Protein AF-T0C336-F1 (afdb_monomer_lite)

Radius of gyration: 23.95 Å; chains: 1; bounding box: 58×43×93 Å

Sequence (220 aa):
MKKIIISLLSLLLGKFIYAGPLISVNNDTCWYKEDQGRTKIASFNDQVSLNTNRDEVLGQVVQYLHEQKFVAEKIDMIHSYGLCGPRLSMAFRISYEKVDYCLRASIEKDHGLSFSGVGLAQDSKGACQSIASDKLIVSVDQANIVDLQKFLNEQGLRAKKVDKLSSKVYVLYFDVQRDEIKDIRKNVIDSGIANSAEFSTGQYHIADEFELLSISYFRK

Foldseek 3Di:
DDDDPPDPPVPPVPDPPPPDPDDDDPQFDKDWDDDPLWIWIADPLVRAIAIGHQCRVVVQVVVVVVVVVADPVQWQKWWKKWWTGNATKIWIFTQGVNFTKIWIWGQDRVRDTDTDDIAGQPDPDFSRDDFQLFKKKFFAAQVLVVVLQVQCVVVVFHFPDWADPDRGIIMTGGDDDNCVVVVVQVSSVVVVRTPHMDGRPDSDPPTDMDTDPSNIDHDD

Secondary structure (DSSP, 8-state):
-------GGGS---------------TT-EEEEEETTEEEEEETTTTEEEEEEHHHHHHHHHHHHHHTT--GGGEEEEEEEEEESSSEEEEEEEEETTEEEEEEEEEPTTS-EEEEEEEE-SSSSTTT----TTEEEEE--TTTHHHHHHHHHHTT---SEEEE-SSSEEEEE----TTHHHHHHHHHHHTSSSSEEEEPS-S---SEEEE-GGG-EE--

pLDDT: mean 75.94, std 16.86, range [35.34, 95.06]

Structure (mmCIF, N/CA/C/O backbone):
data_AF-T0C336-F1
#
_entry.id   AF-T0C336-F1
#
loop_
_atom_site.group_PDB
_atom_site.id
_atom_site.type_symbol
_atom_site.label_atom_id
_atom_site.label_alt_id
_atom_site.label_comp_id
_atom_site.label_asym_id
_atom_site.label_entity_id
_atom_site.label_seq_id
_atom_site.pdbx_PDB_ins_code
_atom_site.Cartn_x
_atom_site.Cartn_y
_atom_site.Cartn_z
_atom_site.occupancy
_atom_site.B_iso_or_equiv
_atom_site.auth_seq_id
_atom_site.auth_comp_id
_atom_site.auth_asym_id
_atom_site.auth_atom_id
_atom_site.pdbx_P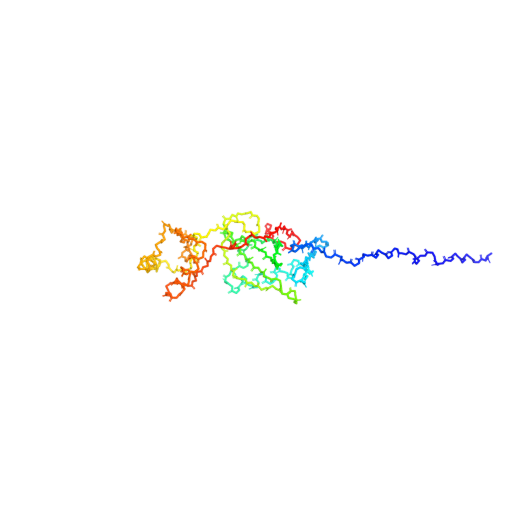DB_model_num
ATOM 1 N N . MET A 1 1 ? 39.230 -1.545 -65.439 1.00 42.34 1 MET A N 1
ATOM 2 C CA . MET A 1 1 ? 39.232 -1.852 -63.990 1.00 42.34 1 MET A CA 1
ATOM 3 C C . MET A 1 1 ? 40.156 -0.891 -63.246 1.00 42.34 1 MET A C 1
ATOM 5 O O . MET A 1 1 ? 41.358 -1.114 -63.228 1.00 42.34 1 MET A O 1
ATOM 9 N N . LYS A 1 2 ? 39.617 0.176 -62.645 1.00 35.34 2 LYS A N 1
ATOM 10 C CA . LYS A 1 2 ? 40.276 0.971 -61.593 1.00 35.34 2 LYS A CA 1
ATOM 11 C C . LYS A 1 2 ? 39.206 1.393 -60.579 1.00 35.34 2 LYS A C 1
ATOM 13 O O . LYS A 1 2 ? 38.073 1.667 -60.955 1.00 35.34 2 LYS A O 1
ATOM 18 N N . LYS A 1 3 ? 39.578 1.268 -59.307 1.00 39.47 3 LYS A N 1
ATOM 19 C CA . LYS A 1 3 ? 38.735 1.086 -58.121 1.00 39.47 3 LYS A CA 1
ATOM 20 C C . LYS A 1 3 ? 37.942 2.343 -57.747 1.00 39.47 3 LYS A C 1
ATOM 22 O O . LYS A 1 3 ? 38.500 3.432 -57.693 1.00 39.47 3 LYS A O 1
ATOM 27 N N . ILE A 1 4 ? 36.667 2.143 -57.421 1.00 47.66 4 ILE A N 1
ATOM 28 C CA . ILE A 1 4 ? 35.801 3.108 -56.742 1.00 47.66 4 ILE A CA 1
ATOM 29 C C . ILE A 1 4 ? 36.288 3.200 -55.290 1.00 47.66 4 ILE A C 1
ATOM 31 O O . ILE A 1 4 ? 36.074 2.280 -54.507 1.00 47.66 4 ILE A O 1
ATOM 35 N N . ILE A 1 5 ? 36.978 4.284 -54.940 1.00 54.59 5 ILE A N 1
ATOM 36 C CA . ILE A 1 5 ? 37.205 4.685 -53.546 1.00 54.59 5 ILE A CA 1
ATOM 37 C C . ILE A 1 5 ? 36.257 5.858 -53.305 1.00 54.59 5 ILE A C 1
ATOM 39 O O . ILE A 1 5 ? 36.640 7.021 -53.392 1.00 54.59 5 ILE A O 1
ATOM 43 N N . ILE A 1 6 ? 34.977 5.549 -53.086 1.00 51.03 6 ILE A N 1
ATOM 44 C CA . ILE A 1 6 ? 34.034 6.531 -52.551 1.00 51.03 6 ILE A CA 1
ATOM 45 C C . ILE A 1 6 ? 34.288 6.576 -51.050 1.00 51.03 6 ILE A C 1
ATOM 47 O O . ILE A 1 6 ? 33.924 5.680 -50.295 1.00 51.03 6 ILE A O 1
ATOM 51 N N . SER A 1 7 ? 35.033 7.617 -50.697 1.00 44.31 7 SER A N 1
ATOM 52 C CA . SER A 1 7 ? 35.235 8.204 -49.382 1.00 44.31 7 SER A CA 1
ATOM 53 C C . SER A 1 7 ? 34.159 7.822 -48.354 1.00 44.31 7 SER A C 1
ATOM 55 O O . SER A 1 7 ? 33.067 8.390 -48.320 1.00 44.31 7 SER A O 1
ATOM 57 N N . LEU A 1 8 ? 34.531 6.902 -47.460 1.00 44.09 8 LEU A N 1
ATOM 58 C CA . LEU A 1 8 ? 33.830 6.544 -46.220 1.00 44.09 8 LEU A CA 1
ATOM 59 C C . LEU A 1 8 ? 33.759 7.705 -45.198 1.00 44.09 8 LEU A C 1
ATOM 61 O O . LEU A 1 8 ? 33.313 7.509 -44.071 1.00 44.09 8 LEU A O 1
ATOM 65 N N . LEU A 1 9 ? 34.192 8.918 -45.559 1.00 43.47 9 LEU A N 1
ATOM 66 C CA . LEU A 1 9 ? 34.291 10.059 -44.645 1.00 43.47 9 LEU A CA 1
ATOM 67 C C . LEU A 1 9 ? 32.967 10.818 -44.437 1.00 43.47 9 LEU A C 1
ATOM 69 O O . LEU A 1 9 ? 32.915 11.751 -43.643 1.00 43.47 9 LEU A O 1
ATOM 73 N N . SER A 1 10 ? 31.894 10.430 -45.129 1.00 42.97 10 SER A N 1
ATOM 74 C CA . SER A 1 10 ? 30.569 11.063 -45.028 1.00 42.97 10 SER A CA 1
ATOM 75 C C . SER A 1 10 ? 29.649 10.434 -43.968 1.00 42.97 10 SER A C 1
ATOM 77 O O . SER A 1 10 ? 28.573 10.968 -43.712 1.00 42.97 10 SER A O 1
ATOM 79 N N . LEU A 1 11 ? 30.070 9.354 -43.294 1.00 40.72 11 LEU A N 1
ATOM 80 C CA . LEU A 1 11 ? 29.268 8.664 -42.268 1.00 40.72 11 LEU A CA 1
ATOM 81 C C . LEU A 1 11 ? 29.549 9.087 -40.813 1.00 40.72 11 LEU A C 1
ATOM 83 O O . LEU A 1 11 ? 28.935 8.545 -39.899 1.00 40.72 11 LEU A O 1
ATOM 87 N N . LEU A 1 12 ? 30.429 10.064 -40.573 1.00 44.41 12 LEU A N 1
ATOM 88 C CA . LEU A 1 12 ? 30.794 10.507 -39.214 1.00 44.41 12 LEU A CA 1
ATOM 89 C C . LEU A 1 12 ? 30.048 11.760 -38.718 1.00 44.41 12 LEU A C 1
ATOM 91 O O . LEU A 1 12 ? 30.264 12.189 -37.591 1.00 44.41 12 LEU A O 1
ATOM 95 N N . LEU A 1 13 ? 29.117 12.314 -39.501 1.00 45.62 13 LEU A N 1
ATOM 96 C CA . LEU A 1 13 ? 28.246 13.430 -39.088 1.00 45.62 13 LEU A CA 1
ATOM 97 C C . LEU A 1 13 ? 26.931 12.944 -38.450 1.00 45.62 13 LEU A C 1
ATOM 99 O O . LEU A 1 13 ? 25.875 13.564 -38.594 1.00 45.62 13 LEU A O 1
ATOM 103 N N . GLY A 1 14 ? 26.989 11.816 -37.737 1.00 43.69 14 GLY A N 1
ATOM 104 C CA . GLY A 1 14 ? 25.911 11.383 -36.858 1.00 43.69 14 GLY A CA 1
ATOM 105 C C . GLY A 1 14 ? 25.690 12.447 -35.789 1.00 43.69 14 GLY A C 1
ATOM 106 O O . GLY A 1 14 ? 26.543 12.654 -34.934 1.00 43.69 14 GLY A O 1
ATOM 107 N N . LYS A 1 15 ? 24.563 13.155 -35.898 1.00 43.94 15 LYS A N 1
ATOM 108 C CA . LYS A 1 15 ? 24.086 14.206 -34.994 1.00 43.94 15 LYS A CA 1
ATOM 109 C C . LYS A 1 15 ? 24.419 13.883 -33.533 1.00 43.94 15 LYS A C 1
ATOM 111 O O . LYS A 1 15 ? 23.729 13.082 -32.906 1.00 43.94 15 LYS A O 1
ATOM 116 N N . PHE A 1 16 ? 25.417 14.562 -32.970 1.00 45.06 16 PHE A N 1
ATOM 117 C CA . PHE A 1 16 ? 25.487 14.737 -31.527 1.00 45.06 16 PHE A CA 1
ATOM 118 C C . PHE A 1 16 ? 24.298 15.616 -31.148 1.00 45.06 16 PHE A C 1
ATOM 120 O O . PHE A 1 16 ? 24.334 16.836 -31.301 1.00 45.06 16 PHE A O 1
ATOM 127 N N . ILE A 1 17 ? 23.204 14.985 -30.725 1.00 45.88 17 ILE A N 1
ATOM 128 C CA . ILE A 1 17 ? 22.124 15.675 -30.026 1.00 45.88 17 ILE A CA 1
ATOM 129 C C . ILE A 1 17 ? 22.721 16.070 -28.678 1.00 45.88 17 ILE A C 1
ATOM 131 O O . ILE A 1 17 ? 22.691 15.310 -27.714 1.00 45.88 17 ILE A O 1
ATOM 135 N N . TYR A 1 18 ? 23.361 17.236 -28.652 1.00 43.41 18 TYR A N 1
ATOM 136 C CA . TYR A 1 18 ? 23.817 17.862 -27.427 1.00 43.41 18 TYR A CA 1
ATOM 137 C C . TYR A 1 18 ? 22.564 18.353 -26.704 1.00 43.41 18 TYR A C 1
ATOM 139 O O . TYR A 1 18 ? 22.034 19.423 -27.004 1.00 43.41 18 TYR A O 1
ATOM 147 N N . ALA A 1 19 ? 22.030 17.525 -25.806 1.00 44.72 19 ALA A N 1
ATOM 148 C CA . ALA A 1 19 ? 21.078 17.993 -24.815 1.00 44.72 19 ALA A CA 1
ATOM 149 C C . ALA A 1 19 ? 21.839 19.004 -23.948 1.00 44.72 19 ALA A C 1
ATOM 151 O O . ALA A 1 19 ? 22.769 18.629 -23.235 1.00 44.72 19 ALA A O 1
ATOM 152 N N . GLY A 1 20 ? 21.530 20.295 -24.111 1.00 39.41 20 GLY A N 1
ATOM 153 C CA . GLY A 1 20 ? 22.169 21.362 -23.343 1.00 39.41 20 GLY A CA 1
ATOM 154 C C . GLY A 1 20 ? 22.079 21.098 -21.833 1.00 39.41 20 GLY A C 1
ATOM 155 O O . GLY A 1 20 ? 21.210 20.339 -21.397 1.00 39.41 20 GLY A O 1
ATOM 156 N N . PRO A 1 21 ? 22.971 21.693 -21.021 1.00 46.12 21 PRO A N 1
ATOM 157 C CA . PRO A 1 21 ? 22.925 21.506 -19.577 1.00 46.12 21 PRO A CA 1
ATOM 158 C C . PRO A 1 21 ? 21.554 21.942 -19.049 1.00 46.12 21 PRO A C 1
ATOM 160 O O . PRO A 1 21 ? 21.058 23.009 -19.405 1.00 46.12 21 PRO A O 1
ATOM 163 N N . LEU A 1 22 ? 20.934 21.087 -18.235 1.00 39.41 22 LEU A N 1
ATOM 164 C CA . LEU A 1 22 ? 19.632 21.323 -17.615 1.00 39.41 22 LEU A CA 1
ATOM 165 C C . LEU A 1 22 ? 19.707 22.569 -16.720 1.00 39.41 22 LEU A C 1
ATOM 167 O O . LEU A 1 22 ? 20.311 22.545 -15.649 1.00 39.41 22 LEU A O 1
ATOM 171 N N . ILE A 1 23 ? 19.103 23.667 -17.174 1.00 38.78 23 ILE A N 1
ATOM 172 C CA . ILE A 1 23 ? 18.978 24.910 -16.411 1.00 38.78 23 ILE A CA 1
ATOM 173 C C . ILE A 1 23 ? 17.699 24.789 -15.579 1.00 38.78 23 ILE A C 1
ATOM 175 O O . ILE A 1 23 ? 16.620 25.056 -16.089 1.00 38.78 23 ILE A O 1
ATOM 179 N N . SER A 1 24 ? 17.841 24.339 -14.326 1.00 37.59 24 SER A N 1
ATOM 180 C CA . SER A 1 24 ? 16.854 24.441 -13.234 1.00 37.59 24 SER A CA 1
ATOM 181 C C . SER A 1 24 ? 15.398 24.091 -13.596 1.00 37.59 24 SER A C 1
ATOM 183 O O . SER A 1 24 ? 14.636 24.942 -14.054 1.00 37.59 24 SER A O 1
ATOM 185 N N . VAL A 1 25 ? 14.973 22.865 -13.281 1.00 41.12 25 VAL A N 1
ATOM 186 C CA . VAL A 1 25 ? 13.560 22.458 -13.350 1.00 41.12 25 VAL A CA 1
ATOM 187 C C . VAL A 1 25 ? 12.909 22.684 -11.982 1.00 41.12 25 VAL A C 1
ATOM 189 O O . VAL A 1 25 ? 13.538 22.449 -10.955 1.00 41.12 25 VAL A O 1
ATOM 192 N N . ASN A 1 26 ? 11.687 23.216 -11.975 1.00 38.62 26 ASN A N 1
ATOM 193 C CA . ASN A 1 26 ? 10.963 23.637 -10.773 1.00 38.62 26 ASN A 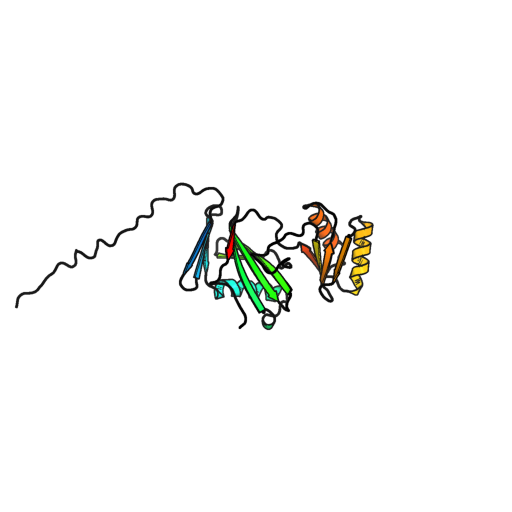CA 1
ATOM 194 C C . ASN A 1 26 ? 10.800 22.482 -9.756 1.00 38.62 26 ASN A C 1
ATOM 196 O O . ASN A 1 26 ? 10.698 21.325 -10.164 1.00 38.62 26 ASN A O 1
ATOM 200 N N . ASN A 1 27 ? 10.734 22.820 -8.465 1.00 43.25 27 ASN A N 1
ATOM 201 C CA . ASN A 1 27 ? 10.904 21.969 -7.267 1.00 43.25 27 ASN A CA 1
ATOM 202 C C . ASN A 1 27 ? 9.982 20.736 -7.082 1.00 43.25 27 ASN A C 1
ATOM 204 O O . ASN A 1 27 ? 9.933 20.217 -5.977 1.00 43.25 27 ASN A O 1
ATOM 208 N N . ASP A 1 28 ? 9.285 20.233 -8.101 1.00 52.69 28 ASP A N 1
ATOM 209 C CA . ASP A 1 28 ? 8.448 19.017 -8.056 1.00 52.69 28 ASP A CA 1
ATOM 210 C C . ASP A 1 28 ? 8.485 18.269 -9.399 1.00 52.69 28 ASP A C 1
ATOM 212 O O . ASP A 1 28 ? 7.472 17.792 -9.903 1.00 52.69 28 ASP A O 1
ATOM 216 N N . THR A 1 29 ? 9.651 18.212 -10.048 1.00 64.56 29 THR A N 1
ATOM 217 C CA . THR A 1 29 ? 9.768 17.515 -11.333 1.00 64.56 29 THR A CA 1
ATOM 218 C C . THR A 1 29 ? 10.379 16.133 -11.191 1.00 64.56 29 THR A C 1
ATOM 220 O O . THR A 1 29 ? 11.526 15.952 -10.775 1.00 64.56 29 THR A O 1
ATOM 223 N N . CYS A 1 30 ? 9.609 15.149 -11.640 1.00 71.19 30 CYS A N 1
ATOM 224 C CA . CYS A 1 30 ? 10.098 13.834 -11.999 1.00 71.19 30 CYS A CA 1
ATOM 225 C C . CYS A 1 30 ? 9.827 13.609 -13.477 1.00 71.19 30 CYS A C 1
ATOM 227 O O . CYS A 1 30 ? 8.907 14.177 -14.067 1.00 71.19 30 CYS A O 1
ATOM 229 N N . TRP A 1 31 ? 10.626 12.747 -14.079 1.00 78.69 31 TRP A N 1
ATOM 230 C CA . TRP A 1 31 ? 10.349 12.232 -15.406 1.00 78.69 31 TRP A CA 1
ATOM 231 C C . TRP A 1 31 ? 10.193 10.720 -15.314 1.00 78.69 31 TRP A C 1
ATOM 233 O O . TRP A 1 31 ? 10.828 10.072 -14.476 1.00 78.69 31 TRP A O 1
ATOM 243 N N . TYR A 1 32 ? 9.381 10.155 -16.200 1.00 84.19 32 TYR A N 1
ATOM 244 C CA . TYR A 1 32 ? 9.344 8.717 -16.395 1.00 84.19 32 TYR A CA 1
ATOM 245 C C . TYR A 1 32 ? 9.204 8.358 -17.872 1.00 84.19 32 TYR A C 1
ATOM 247 O O . TYR A 1 32 ? 8.737 9.151 -18.693 1.00 84.19 32 TYR A O 1
ATOM 255 N N . LYS A 1 33 ? 9.631 7.144 -18.207 1.00 82.56 33 LYS A N 1
ATOM 256 C CA . LYS A 1 33 ? 9.442 6.514 -19.511 1.00 82.56 33 LYS A CA 1
ATOM 257 C C . LYS A 1 33 ? 9.384 5.012 -19.350 1.00 82.56 33 LYS A C 1
ATOM 259 O O . LYS A 1 33 ? 10.218 4.425 -18.664 1.00 82.56 33 LYS A O 1
ATOM 264 N N . GLU A 1 34 ? 8.466 4.401 -20.077 1.00 83.00 34 GLU A N 1
ATOM 265 C CA . GLU A 1 34 ? 8.435 2.961 -20.277 1.00 83.00 34 GLU A CA 1
ATOM 266 C C . GLU A 1 34 ? 8.905 2.641 -21.697 1.00 83.00 34 GLU A C 1
ATOM 268 O O . GLU A 1 34 ? 8.461 3.253 -22.670 1.00 83.00 34 GLU A O 1
ATOM 273 N N . ASP A 1 35 ? 9.870 1.736 -21.820 1.00 81.06 35 ASP A N 1
ATOM 274 C CA . ASP A 1 35 ? 10.461 1.357 -23.101 1.00 81.06 35 ASP A CA 1
ATOM 275 C C . ASP A 1 35 ? 10.994 -0.072 -23.015 1.00 81.06 35 ASP A C 1
ATOM 277 O O . ASP A 1 35 ? 11.683 -0.417 -22.056 1.00 81.06 35 ASP A O 1
ATOM 281 N N . GLN A 1 36 ? 10.677 -0.909 -24.005 1.00 81.06 36 GLN A N 1
ATOM 282 C CA . GLN A 1 36 ? 11.179 -2.290 -24.100 1.00 81.06 36 GLN A CA 1
ATOM 283 C C . GLN A 1 36 ? 11.000 -3.130 -22.811 1.00 81.06 36 GLN A C 1
ATOM 285 O O . GLN A 1 36 ? 11.883 -3.898 -22.436 1.00 81.06 36 GLN A O 1
ATOM 290 N N . GLY A 1 37 ? 9.869 -2.982 -22.108 1.00 82.50 37 GLY A N 1
ATOM 291 C CA . GLY A 1 37 ? 9.600 -3.716 -20.859 1.00 82.50 37 GLY A CA 1
ATOM 292 C C . GLY A 1 37 ? 10.396 -3.223 -19.643 1.00 82.50 37 GLY A C 1
ATOM 293 O O . GLY A 1 37 ? 10.472 -3.920 -18.632 1.00 82.50 37 GLY A O 1
ATOM 294 N N . ARG A 1 38 ? 11.003 -2.035 -19.740 1.00 86.81 38 ARG A N 1
ATOM 295 C CA . ARG A 1 38 ? 11.688 -1.359 -18.639 1.00 86.81 38 ARG A CA 1
ATOM 296 C C . ARG A 1 38 ? 10.995 -0.053 -18.285 1.00 86.81 38 ARG A C 1
ATOM 298 O O . ARG A 1 38 ? 10.575 0.688 -19.174 1.00 86.81 38 ARG A O 1
ATOM 305 N N . THR A 1 39 ? 10.994 0.270 -16.999 1.00 86.62 39 THR A N 1
ATOM 306 C CA . THR A 1 39 ? 10.627 1.586 -16.478 1.00 86.62 39 THR A CA 1
ATOM 307 C C . THR A 1 39 ? 11.888 2.363 -16.141 1.00 86.62 39 THR A C 1
ATOM 309 O O . THR A 1 39 ? 12.752 1.889 -15.404 1.00 86.62 39 THR A O 1
ATOM 312 N N . LYS A 1 40 ? 11.971 3.591 -16.642 1.00 86.50 40 LYS A N 1
ATOM 313 C CA . LYS A 1 40 ? 12.920 4.603 -16.188 1.00 86.50 40 LYS A CA 1
ATOM 314 C C . LYS A 1 40 ? 12.140 5.694 -15.486 1.00 86.50 40 LYS A C 1
ATOM 316 O O . LYS A 1 40 ? 11.190 6.211 -16.059 1.00 86.50 40 LYS A O 1
ATOM 321 N N . ILE A 1 41 ? 12.544 6.041 -14.279 1.00 84.62 41 ILE A N 1
ATOM 322 C CA . ILE A 1 41 ? 11.945 7.101 -13.476 1.00 84.62 41 ILE A CA 1
ATOM 323 C C . ILE A 1 41 ? 13.077 7.849 -12.776 1.00 84.62 41 ILE A C 1
ATOM 325 O O . ILE A 1 41 ? 14.032 7.230 -12.311 1.00 84.62 41 ILE A O 1
ATOM 329 N N . ALA A 1 42 ? 13.031 9.174 -12.744 1.00 81.19 42 ALA A N 1
ATOM 330 C CA . ALA A 1 42 ? 13.982 9.952 -11.960 1.00 81.19 42 ALA A CA 1
ATOM 331 C C . ALA A 1 42 ? 13.329 11.204 -11.402 1.00 81.19 42 ALA A C 1
ATOM 333 O O . ALA A 1 42 ? 12.462 11.791 -12.047 1.00 81.19 42 ALA A O 1
ATOM 334 N N . SER A 1 43 ? 13.787 11.607 -10.227 1.00 77.69 43 SER A N 1
ATOM 335 C CA . SER A 1 43 ? 13.399 12.838 -9.561 1.00 77.69 43 SER A CA 1
ATOM 336 C C . SER A 1 43 ? 14.618 13.739 -9.468 1.00 77.69 43 SER A C 1
ATOM 338 O O . SER A 1 43 ? 15.721 13.325 -9.102 1.00 77.69 43 SER A O 1
ATOM 340 N N . PHE A 1 44 ? 14.430 14.989 -9.874 1.00 72.06 44 PHE A N 1
ATOM 341 C CA . PHE A 1 44 ? 15.508 15.973 -9.859 1.00 72.06 44 PHE A CA 1
ATOM 342 C C . PHE A 1 44 ? 15.708 16.565 -8.457 1.00 72.06 44 PHE A C 1
ATOM 344 O O . PHE A 1 44 ? 16.802 17.036 -8.147 1.00 72.06 44 PHE A O 1
ATOM 351 N N . ASN A 1 45 ? 14.689 16.471 -7.597 1.00 69.06 45 ASN A N 1
ATOM 352 C CA . ASN A 1 45 ? 14.703 16.984 -6.228 1.00 69.06 45 ASN A CA 1
ATOM 353 C C . ASN A 1 45 ? 15.574 16.148 -5.290 1.00 69.06 45 ASN A C 1
ATOM 355 O O . ASN A 1 45 ? 16.390 16.680 -4.541 1.00 69.06 45 ASN A O 1
ATOM 359 N N . ASP A 1 46 ? 15.393 14.830 -5.319 1.00 69.94 46 ASP A N 1
ATOM 360 C CA . ASP A 1 46 ? 16.125 13.888 -4.466 1.00 69.94 46 ASP A CA 1
ATOM 361 C C . ASP A 1 46 ? 17.387 13.332 -5.143 1.00 69.94 46 ASP A C 1
ATOM 363 O O . ASP A 1 46 ? 18.171 12.632 -4.499 1.00 69.94 46 ASP A O 1
ATOM 367 N N . GLN A 1 47 ? 17.602 13.680 -6.418 1.00 78.44 47 GLN A N 1
ATOM 368 C CA . GLN A 1 47 ? 18.692 13.189 -7.261 1.00 78.44 47 GLN A CA 1
ATOM 369 C C . GLN A 1 47 ? 18.732 11.656 -7.337 1.00 78.44 47 GLN A C 1
ATOM 371 O O . GLN A 1 47 ? 19.802 11.053 -7.448 1.00 78.44 47 GLN A O 1
ATOM 376 N N . VAL A 1 48 ? 17.562 11.018 -7.281 1.00 79.00 48 VAL A N 1
ATOM 377 C CA . VAL A 1 48 ? 17.405 9.572 -7.416 1.00 79.00 48 VAL A CA 1
ATOM 378 C C . VAL A 1 48 ? 16.898 9.242 -8.814 1.00 79.00 48 VAL A C 1
ATOM 380 O O . VAL A 1 48 ? 16.039 9.914 -9.387 1.00 79.00 48 VAL A O 1
ATOM 383 N N . SER A 1 49 ? 17.430 8.160 -9.376 1.00 83.06 49 SER A N 1
ATOM 384 C CA . SER A 1 49 ? 16.909 7.561 -10.599 1.00 83.06 49 SER A CA 1
ATOM 385 C C . SER A 1 49 ? 16.805 6.054 -10.438 1.00 83.06 49 SER A C 1
ATOM 387 O O . SER A 1 49 ? 17.592 5.438 -9.725 1.00 83.06 49 SER A O 1
ATOM 389 N N . LEU A 1 50 ? 15.830 5.460 -11.109 1.00 86.38 50 LEU A N 1
ATOM 390 C CA . LEU A 1 50 ? 15.602 4.027 -11.164 1.00 86.38 50 LEU A CA 1
ATOM 391 C C . LEU A 1 50 ? 15.390 3.644 -12.629 1.00 86.38 50 LEU A C 1
ATOM 393 O O . LEU A 1 50 ? 14.587 4.247 -13.339 1.00 86.38 50 LEU A O 1
ATOM 397 N N . ASN A 1 51 ? 16.137 2.647 -13.092 1.00 89.06 51 ASN A N 1
ATOM 398 C CA . ASN A 1 51 ? 15.976 2.041 -14.409 1.00 89.06 51 ASN A CA 1
ATOM 399 C C . ASN A 1 51 ? 15.821 0.543 -14.208 1.00 89.06 51 ASN A C 1
ATOM 401 O O . ASN A 1 51 ? 16.814 -0.174 -14.109 1.00 89.06 51 ASN A O 1
ATOM 405 N N . THR A 1 52 ? 14.584 0.080 -14.173 1.00 89.75 52 THR A N 1
ATOM 406 C CA . THR A 1 52 ? 14.258 -1.264 -13.717 1.00 89.75 52 THR A CA 1
ATOM 407 C C . THR A 1 52 ? 13.341 -1.994 -14.684 1.00 89.75 52 THR A C 1
ATOM 409 O O . THR A 1 52 ? 12.849 -1.419 -15.656 1.00 89.75 52 THR A O 1
ATOM 412 N N . ASN A 1 53 ? 13.148 -3.283 -14.450 1.00 90.25 53 ASN A N 1
ATOM 413 C CA . ASN A 1 53 ? 12.184 -4.105 -15.159 1.00 90.25 53 ASN A CA 1
ATOM 414 C C . ASN A 1 53 ? 11.210 -4.749 -14.164 1.00 90.25 53 ASN A C 1
ATOM 416 O O . ASN A 1 53 ? 11.389 -4.667 -12.948 1.00 90.25 53 ASN A O 1
ATOM 420 N N . ARG A 1 54 ? 10.174 -5.399 -14.694 1.00 90.38 54 ARG A N 1
ATOM 421 C CA . ARG A 1 54 ? 9.134 -6.022 -13.876 1.00 90.38 54 ARG A CA 1
ATOM 422 C C . ARG A 1 54 ? 9.692 -6.987 -12.834 1.00 90.38 54 ARG A C 1
ATOM 424 O O . ARG A 1 54 ? 9.294 -6.912 -11.680 1.00 90.38 54 ARG A O 1
ATOM 431 N N . ASP A 1 55 ? 10.577 -7.889 -13.230 1.00 89.75 55 ASP A N 1
ATOM 432 C CA . ASP A 1 55 ? 11.026 -8.982 -12.369 1.00 89.75 55 ASP A CA 1
ATOM 433 C C . ASP A 1 55 ? 11.944 -8.459 -11.244 1.00 89.75 55 ASP A C 1
ATOM 435 O O . ASP A 1 55 ? 11.865 -8.936 -10.114 1.00 89.75 55 ASP A O 1
ATOM 439 N N . GLU A 1 56 ? 12.740 -7.416 -11.5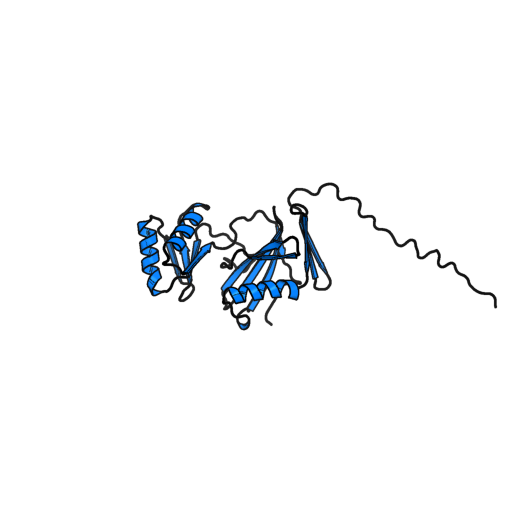13 1.00 90.69 56 GLU A N 1
ATOM 440 C CA . GLU A 1 56 ? 13.572 -6.718 -10.514 1.00 90.69 56 GLU A CA 1
ATOM 441 C C . GLU A 1 56 ? 12.728 -6.038 -9.414 1.00 90.69 56 GLU A C 1
ATOM 443 O O . GLU A 1 56 ? 13.072 -6.103 -8.230 1.00 90.69 56 GLU A O 1
ATOM 448 N N . VAL A 1 57 ? 11.616 -5.395 -9.789 1.00 92.06 57 VAL A N 1
ATOM 449 C CA . VAL A 1 57 ? 10.711 -4.721 -8.840 1.00 92.06 57 VAL A CA 1
ATOM 450 C C . VAL A 1 57 ? 9.816 -5.724 -8.126 1.00 92.06 57 VAL A C 1
ATOM 452 O O . VAL A 1 57 ? 9.739 -5.734 -6.897 1.00 92.06 57 VAL A O 1
ATOM 455 N N . LEU A 1 58 ? 9.131 -6.581 -8.884 1.00 91.12 58 LEU A N 1
ATOM 456 C CA . LEU A 1 58 ? 8.178 -7.528 -8.317 1.00 91.12 58 LEU A CA 1
ATOM 457 C C . LEU A 1 58 ? 8.866 -8.580 -7.451 1.00 91.12 58 LEU A C 1
ATOM 459 O O . LEU A 1 58 ? 8.258 -9.024 -6.484 1.00 91.12 58 LEU A O 1
ATOM 463 N N . GLY A 1 59 ? 10.126 -8.932 -7.728 1.00 91.50 59 GLY A N 1
ATOM 464 C CA . GLY A 1 59 ? 10.920 -9.784 -6.843 1.00 91.50 59 GLY A CA 1
ATOM 465 C C . GLY A 1 59 ? 11.025 -9.207 -5.429 1.00 91.50 59 GLY A C 1
ATOM 466 O O . GLY A 1 59 ? 10.732 -9.906 -4.461 1.00 91.50 59 GLY A O 1
ATOM 467 N N . GLN A 1 60 ? 11.341 -7.912 -5.308 1.00 93.25 60 GLN A N 1
ATOM 468 C CA . GLN A 1 60 ? 11.416 -7.217 -4.016 1.00 93.25 60 GLN A CA 1
ATOM 469 C C . GLN A 1 60 ? 10.043 -7.115 -3.338 1.00 93.25 60 GLN A C 1
ATOM 471 O O . GLN A 1 60 ? 9.924 -7.364 -2.139 1.00 93.25 60 GLN A O 1
ATOM 476 N N . VAL A 1 61 ? 8.989 -6.800 -4.100 1.00 93.06 61 VAL A N 1
ATOM 477 C CA . VAL A 1 61 ? 7.615 -6.704 -3.575 1.00 93.06 61 VAL A CA 1
ATOM 478 C C . VAL A 1 61 ? 7.124 -8.053 -3.050 1.00 93.06 61 VAL A C 1
ATOM 480 O O . VAL A 1 61 ? 6.613 -8.132 -1.937 1.00 93.06 61 VAL A O 1
ATOM 483 N N . VAL A 1 62 ? 7.289 -9.128 -3.823 1.00 91.56 62 VAL A N 1
ATOM 484 C CA . VAL A 1 62 ? 6.851 -10.475 -3.431 1.00 91.56 62 VAL A CA 1
ATOM 485 C C . VAL A 1 62 ? 7.649 -10.980 -2.234 1.00 91.56 62 VAL A C 1
ATOM 487 O O . VAL A 1 62 ? 7.056 -11.562 -1.327 1.00 91.56 62 VAL A O 1
ATOM 490 N N . GLN A 1 63 ? 8.961 -10.724 -2.191 1.00 92.38 63 GLN A N 1
ATOM 491 C CA . GLN A 1 63 ? 9.780 -11.050 -1.025 1.00 92.38 63 GLN A CA 1
ATOM 492 C C . GLN A 1 63 ? 9.248 -10.350 0.232 1.00 92.38 63 GLN A C 1
ATOM 494 O O . GLN A 1 63 ? 9.001 -11.010 1.240 1.00 92.38 63 GLN A O 1
ATOM 499 N N . TYR A 1 64 ? 8.995 -9.042 0.155 1.00 92.56 64 TYR A N 1
ATOM 500 C CA . TYR A 1 64 ? 8.445 -8.287 1.276 1.00 92.56 64 TYR A CA 1
ATOM 501 C C . TYR A 1 64 ? 7.074 -8.821 1.715 1.00 92.56 64 TYR A C 1
ATOM 503 O O . TYR A 1 64 ? 6.835 -9.054 2.898 1.00 92.56 64 TYR A O 1
ATOM 511 N N . LEU A 1 65 ? 6.173 -9.092 0.768 1.00 90.12 65 LEU A N 1
ATOM 512 C CA . LEU A 1 65 ? 4.858 -9.668 1.063 1.00 90.12 65 LEU A CA 1
ATOM 513 C C . LEU A 1 65 ? 4.966 -11.040 1.740 1.00 90.12 65 LEU A C 1
ATOM 515 O O . LEU A 1 65 ? 4.225 -11.322 2.684 1.00 90.12 65 LEU A O 1
ATOM 519 N N . HIS A 1 66 ? 5.918 -11.872 1.319 1.00 88.69 66 HIS A N 1
ATOM 520 C CA . HIS A 1 66 ? 6.183 -13.161 1.950 1.00 88.69 66 HIS A CA 1
ATOM 521 C C . HIS A 1 66 ? 6.647 -13.009 3.408 1.00 88.69 66 HIS A C 1
ATOM 523 O O . HIS A 1 66 ? 6.167 -13.724 4.293 1.00 88.69 66 HIS A O 1
ATOM 529 N N . GLU A 1 67 ? 7.522 -12.042 3.690 1.00 89.31 67 GLU A N 1
ATOM 530 C CA . GLU A 1 67 ? 7.944 -11.699 5.055 1.00 89.31 67 GLU A CA 1
ATOM 531 C C . GLU A 1 67 ? 6.746 -11.258 5.917 1.00 89.31 67 GLU A C 1
ATOM 533 O O . GLU A 1 67 ? 6.631 -11.676 7.074 1.00 89.31 67 GLU A O 1
ATOM 538 N N . GLN A 1 68 ? 5.791 -10.535 5.318 1.00 84.19 68 GLN A N 1
ATOM 539 C CA . GLN A 1 68 ? 4.503 -10.155 5.918 1.00 84.19 68 GLN A CA 1
ATOM 540 C C . GLN A 1 68 ? 3.451 -11.285 5.938 1.00 84.19 68 GLN A C 1
ATOM 542 O O . GLN A 1 68 ? 2.292 -11.045 6.273 1.00 84.19 68 GLN A O 1
ATOM 547 N N . LYS A 1 69 ? 3.839 -12.531 5.626 1.00 89.00 69 LYS A N 1
ATOM 548 C CA . LYS A 1 69 ? 2.992 -13.742 5.649 1.00 89.00 69 LYS A CA 1
ATOM 549 C C . LYS A 1 69 ? 1.899 -13.809 4.575 1.00 89.00 69 LYS A C 1
ATOM 551 O O . LYS A 1 69 ? 0.970 -14.607 4.707 1.00 89.00 69 LYS A O 1
ATOM 556 N N . PHE A 1 70 ? 2.019 -13.042 3.495 1.00 86.88 70 PHE A N 1
ATOM 557 C CA . PHE A 1 70 ? 1.172 -13.210 2.314 1.00 86.88 70 PHE A CA 1
ATOM 558 C C . PHE A 1 70 ? 1.627 -14.435 1.510 1.00 86.88 70 PHE A C 1
ATOM 560 O O . PHE A 1 70 ? 2.818 -14.732 1.391 1.00 86.88 70 PHE A O 1
ATOM 567 N N . VAL A 1 71 ? 0.660 -15.150 0.940 1.00 88.19 71 VAL A N 1
ATOM 568 C CA . VAL A 1 71 ? 0.891 -16.334 0.102 1.00 88.19 71 VAL A CA 1
ATOM 569 C C . VAL A 1 71 ? 0.843 -15.924 -1.370 1.00 88.19 71 VAL A C 1
ATOM 571 O O . VAL A 1 71 ? -0.162 -15.382 -1.825 1.00 88.19 71 VAL A O 1
ATOM 574 N N . ALA A 1 72 ? 1.916 -16.174 -2.121 1.00 85.25 72 ALA A N 1
ATOM 575 C CA . ALA A 1 72 ? 2.065 -15.665 -3.486 1.00 85.25 72 ALA A CA 1
ATOM 576 C C . ALA A 1 72 ? 0.942 -16.130 -4.432 1.00 85.25 72 ALA A C 1
ATOM 578 O O . ALA A 1 72 ? 0.462 -15.349 -5.250 1.00 85.25 72 ALA A O 1
ATOM 579 N N . GLU A 1 73 ? 0.451 -17.365 -4.285 1.00 86.81 73 GLU A N 1
ATOM 580 C CA . GLU A 1 73 ? -0.608 -17.928 -5.135 1.00 86.81 73 GLU A CA 1
ATOM 581 C C . GLU A 1 73 ? -1.979 -17.265 -4.940 1.00 86.81 73 GLU A C 1
ATOM 583 O O . GLU A 1 73 ? -2.893 -17.490 -5.740 1.00 86.81 73 GLU A O 1
ATOM 588 N N . LYS A 1 74 ? -2.138 -16.476 -3.875 1.00 85.81 74 LYS A N 1
ATOM 589 C CA . LYS A 1 74 ? -3.363 -15.739 -3.547 1.00 85.81 74 LYS A CA 1
ATOM 590 C C . LYS A 1 74 ? -3.325 -14.278 -4.004 1.00 85.81 74 LYS A C 1
ATOM 592 O O . LYS A 1 74 ? -4.301 -13.561 -3.805 1.00 85.81 74 LYS A O 1
ATOM 597 N N . ILE A 1 75 ? -2.215 -13.839 -4.603 1.00 89.31 75 ILE A N 1
ATOM 598 C CA . ILE A 1 75 ? -2.097 -12.519 -5.219 1.00 89.31 75 ILE A CA 1
ATOM 599 C C . ILE A 1 75 ? -2.734 -12.581 -6.609 1.00 89.31 75 ILE A C 1
ATOM 601 O O . ILE A 1 75 ? -2.244 -13.259 -7.516 1.00 89.31 75 ILE A O 1
ATOM 605 N N . ASP A 1 76 ? -3.824 -11.847 -6.778 1.00 89.00 76 ASP A N 1
ATOM 606 C CA . ASP A 1 76 ? -4.548 -11.747 -8.042 1.00 89.00 76 ASP A CA 1
ATOM 607 C C . ASP A 1 76 ? -3.900 -10.701 -8.962 1.00 89.00 76 ASP A C 1
ATOM 609 O O . ASP A 1 76 ? -3.869 -10.850 -10.186 1.00 89.00 76 ASP A O 1
ATOM 613 N N . MET A 1 77 ? -3.350 -9.636 -8.375 1.00 91.81 77 MET A N 1
ATOM 614 C CA . MET A 1 77 ? -2.892 -8.464 -9.113 1.00 91.81 77 MET A CA 1
ATOM 615 C C . MET A 1 77 ? -1.910 -7.632 -8.286 1.00 91.81 77 MET A C 1
ATOM 617 O O . MET A 1 77 ? -2.077 -7.501 -7.075 1.00 91.81 77 MET A O 1
ATOM 621 N N . ILE A 1 78 ? -0.936 -7.013 -8.952 1.00 93.12 78 ILE A N 1
ATOM 622 C CA . ILE A 1 78 ? -0.115 -5.925 -8.414 1.00 93.12 78 ILE A CA 1
ATOM 623 C C . ILE A 1 78 ? -0.092 -4.801 -9.457 1.00 93.12 78 ILE A C 1
ATOM 625 O O . ILE A 1 78 ? 0.597 -4.921 -10.469 1.00 93.12 78 ILE A O 1
ATOM 629 N N . HIS A 1 79 ? -0.836 -3.717 -9.234 1.00 92.12 79 HIS A N 1
ATOM 630 C CA . HIS A 1 79 ? -0.652 -2.478 -9.998 1.00 92.12 79 HIS A CA 1
ATOM 631 C C . HIS A 1 79 ? 0.462 -1.655 -9.376 1.00 92.12 79 HIS A C 1
ATOM 633 O O . HIS A 1 79 ? 0.448 -1.398 -8.172 1.00 92.12 79 HIS A O 1
ATOM 639 N N . SER A 1 80 ? 1.367 -1.178 -10.217 1.00 91.75 80 SER A N 1
ATOM 640 C CA . SER A 1 80 ? 2.500 -0.358 -9.813 1.00 91.75 80 SER A CA 1
ATOM 641 C C . SER A 1 80 ? 2.291 1.085 -10.255 1.00 91.75 80 SER A C 1
ATOM 643 O O . SER A 1 80 ? 1.894 1.349 -11.390 1.00 91.75 80 SER A O 1
ATOM 645 N N . TYR A 1 81 ? 2.604 2.024 -9.372 1.00 88.50 81 TYR A N 1
ATOM 646 C CA . TYR A 1 81 ? 2.488 3.455 -9.616 1.00 88.50 81 TYR A CA 1
ATOM 647 C C . TYR A 1 81 ? 3.752 4.177 -9.159 1.00 88.50 81 TYR A C 1
ATOM 649 O O . TYR A 1 81 ? 4.308 3.872 -8.100 1.00 88.50 81 TYR A O 1
ATOM 657 N N . GLY A 1 82 ? 4.191 5.154 -9.946 1.00 86.12 82 GLY A N 1
ATOM 658 C CA . GLY A 1 82 ? 5.166 6.149 -9.522 1.00 86.12 82 GLY A CA 1
ATOM 659 C C . GLY A 1 82 ? 4.458 7.312 -8.835 1.00 86.12 82 GLY A C 1
ATOM 660 O O . GLY A 1 82 ? 3.412 7.763 -9.297 1.00 86.12 82 GLY A O 1
ATOM 661 N N . LEU A 1 83 ? 5.033 7.784 -7.732 1.00 81.19 83 LEU A N 1
ATOM 662 C CA . LEU A 1 83 ? 4.580 8.954 -6.989 1.00 81.19 83 LEU A CA 1
ATOM 663 C C . LEU A 1 83 ? 5.675 10.019 -7.042 1.00 81.19 83 LEU A C 1
ATOM 665 O O . LEU A 1 83 ? 6.758 9.838 -6.475 1.00 81.19 83 LEU A O 1
ATOM 669 N N . CYS A 1 84 ? 5.382 11.123 -7.720 1.00 71.50 84 CYS A N 1
ATOM 670 C CA . CYS A 1 84 ? 6.277 12.257 -7.876 1.00 71.50 84 CYS A CA 1
ATOM 671 C C . CYS A 1 84 ? 5.817 13.445 -7.033 1.00 71.50 84 CYS A C 1
ATOM 673 O O . CYS A 1 84 ? 4.895 14.156 -7.413 1.00 71.50 84 CYS A O 1
ATOM 675 N N . GLY A 1 85 ? 6.463 13.661 -5.893 1.00 65.81 85 GLY A N 1
ATOM 676 C CA . GLY A 1 85 ? 6.285 14.864 -5.080 1.00 65.81 85 GLY A CA 1
ATOM 677 C C . GLY A 1 85 ? 7.637 15.364 -4.572 1.00 65.81 85 GLY A C 1
ATOM 678 O O . GLY A 1 85 ? 8.645 15.195 -5.264 1.00 65.81 85 GLY A O 1
ATOM 679 N N . PRO A 1 86 ? 7.725 15.851 -3.320 1.00 60.69 86 PRO A N 1
ATOM 680 C CA . PRO A 1 86 ? 9.001 16.258 -2.724 1.00 60.69 86 PRO A CA 1
ATOM 681 C C . PRO A 1 86 ? 10.070 15.153 -2.724 1.00 60.69 86 PRO A C 1
ATOM 683 O O . PRO A 1 86 ? 11.265 15.436 -2.663 1.00 60.69 86 PRO A O 1
ATOM 686 N N . ARG A 1 87 ? 9.639 13.885 -2.761 1.00 70.56 87 ARG A N 1
ATOM 687 C CA . ARG A 1 87 ? 10.486 12.698 -2.901 1.00 70.56 87 ARG A CA 1
ATOM 688 C C . ARG A 1 87 ? 9.842 11.712 -3.867 1.00 70.56 87 ARG A C 1
ATOM 690 O O . ARG A 1 87 ? 8.620 11.550 -3.860 1.00 70.56 87 ARG A O 1
ATOM 697 N N . LEU A 1 88 ? 10.670 11.013 -4.631 1.00 76.88 88 LEU A N 1
ATOM 698 C CA . LEU A 1 88 ? 10.264 9.916 -5.487 1.00 76.88 88 LEU A CA 1
ATOM 699 C C . LEU A 1 88 ? 9.946 8.681 -4.654 1.00 76.88 88 LEU A C 1
ATOM 701 O O . LEU A 1 88 ? 10.754 8.211 -3.850 1.00 76.88 88 LEU A O 1
ATOM 705 N N . SER A 1 89 ? 8.758 8.137 -4.868 1.00 85.50 89 SER A N 1
ATOM 706 C CA . SER A 1 89 ? 8.336 6.889 -4.245 1.00 85.50 89 SER A CA 1
ATOM 707 C C . SER A 1 89 ? 7.512 6.058 -5.216 1.00 85.50 89 SER A C 1
ATOM 709 O O . SER A 1 89 ? 7.111 6.519 -6.285 1.00 85.50 89 SER A O 1
ATOM 711 N N . MET A 1 90 ? 7.290 4.804 -4.850 1.00 88.88 90 MET A N 1
ATOM 712 C CA . MET A 1 90 ? 6.419 3.889 -5.566 1.00 88.88 90 MET A CA 1
ATOM 713 C C . MET A 1 90 ? 5.277 3.460 -4.658 1.00 88.88 90 MET A C 1
ATOM 715 O O . MET A 1 90 ? 5.444 3.307 -3.444 1.00 88.88 90 MET A O 1
ATOM 719 N N . ALA A 1 91 ? 4.118 3.239 -5.260 1.00 88.81 91 ALA A N 1
ATOM 720 C CA . ALA A 1 91 ? 2.995 2.592 -4.613 1.00 88.81 91 ALA A CA 1
ATOM 721 C C . ALA A 1 91 ? 2.589 1.357 -5.407 1.00 88.81 91 ALA A C 1
ATOM 723 O O . ALA A 1 91 ? 2.585 1.356 -6.638 1.00 88.81 91 ALA A O 1
ATOM 724 N N . PHE A 1 92 ? 2.233 0.310 -4.680 1.00 90.94 92 PHE A N 1
ATOM 725 C CA . PHE A 1 92 ? 1.784 -0.954 -5.222 1.00 90.94 92 PHE A CA 1
ATOM 726 C C . PHE A 1 92 ? 0.397 -1.234 -4.666 1.00 90.94 92 PHE A C 1
ATOM 728 O O . PHE A 1 92 ? 0.236 -1.410 -3.455 1.00 90.94 92 PHE A O 1
ATOM 735 N N . ARG A 1 93 ? -0.604 -1.280 -5.544 1.00 89.50 93 ARG A N 1
ATOM 736 C CA . ARG A 1 93 ? -1.934 -1.772 -5.191 1.00 89.50 93 ARG A CA 1
ATOM 737 C C . ARG A 1 93 ? -1.967 -3.269 -5.440 1.00 89.50 93 ARG A C 1
ATOM 739 O O . ARG A 1 93 ? -1.797 -3.711 -6.573 1.00 89.50 93 ARG A O 1
ATOM 746 N N . ILE A 1 94 ? -2.175 -4.037 -4.384 1.00 89.06 94 ILE A N 1
ATOM 747 C CA . ILE A 1 94 ? -2.086 -5.494 -4.396 1.00 89.06 94 ILE A CA 1
ATOM 748 C C . ILE A 1 94 ? -3.477 -6.051 -4.137 1.00 89.06 94 ILE A C 1
ATOM 750 O O . ILE A 1 94 ? -4.013 -5.860 -3.052 1.00 89.06 94 ILE A O 1
ATOM 754 N N . SER A 1 95 ? -4.050 -6.755 -5.106 1.00 88.75 95 SER A N 1
ATOM 755 C CA . SER A 1 95 ? -5.308 -7.468 -4.893 1.00 88.75 95 SER A CA 1
ATOM 756 C C . SER A 1 95 ? -4.997 -8.875 -4.391 1.00 88.75 95 SER A C 1
ATOM 758 O O . SER A 1 95 ? -4.297 -9.637 -5.062 1.00 88.75 95 SER A O 1
ATOM 760 N N . TYR A 1 96 ? -5.457 -9.194 -3.184 1.00 85.44 96 TYR A N 1
ATOM 761 C CA . TYR A 1 96 ? -5.199 -10.455 -2.495 1.00 85.44 96 TYR A CA 1
ATOM 762 C C . TYR A 1 96 ? -6.488 -10.952 -1.842 1.00 85.44 96 TYR A C 1
ATOM 764 O O . TYR A 1 96 ? -7.075 -10.262 -1.012 1.00 85.44 96 TYR A O 1
ATOM 772 N N . GLU A 1 97 ? -6.949 -12.145 -2.225 1.00 83.94 97 GLU A N 1
ATOM 773 C CA . GLU A 1 97 ? -8.214 -12.728 -1.742 1.00 83.94 97 GLU A CA 1
ATOM 774 C C . GLU A 1 97 ? -9.417 -11.766 -1.845 1.00 83.94 97 GLU A C 1
ATOM 776 O O . GLU A 1 97 ? -10.275 -11.727 -0.961 1.00 83.94 97 GLU A O 1
ATOM 781 N N . LYS A 1 98 ? -9.509 -11.008 -2.949 1.00 79.19 98 LYS A N 1
ATOM 782 C CA . LYS A 1 98 ? -10.545 -9.978 -3.195 1.00 79.19 98 LYS A CA 1
ATOM 783 C C . LYS A 1 98 ? -10.494 -8.767 -2.251 1.00 79.19 98 LYS A C 1
ATOM 785 O O . LYS A 1 98 ? -11.475 -8.029 -2.159 1.00 79.19 98 LYS A O 1
ATOM 790 N N . VAL A 1 99 ? -9.380 -8.561 -1.556 1.00 77.38 99 VAL A N 1
ATOM 791 C CA . VAL A 1 99 ? -9.105 -7.365 -0.757 1.00 77.38 99 VAL A CA 1
ATOM 792 C C . VAL A 1 99 ? -7.950 -6.613 -1.402 1.00 77.38 99 VAL A C 1
ATOM 794 O O . VAL A 1 99 ? -6.911 -7.200 -1.700 1.00 77.38 99 VAL A O 1
ATOM 797 N N . ASP A 1 100 ? -8.129 -5.311 -1.610 1.00 80.25 100 ASP A N 1
ATOM 798 C CA . ASP A 1 100 ? -7.077 -4.460 -2.149 1.00 80.25 100 ASP A CA 1
ATOM 799 C C . ASP A 1 100 ? -6.229 -3.888 -1.008 1.00 80.25 100 ASP A C 1
ATOM 801 O O . ASP A 1 100 ? -6.712 -3.233 -0.081 1.00 80.25 100 ASP A O 1
ATOM 805 N N . TYR A 1 101 ? -4.933 -4.148 -1.090 1.00 81.88 101 TYR A N 1
ATOM 806 C CA . TYR A 1 101 ? -3.901 -3.644 -0.203 1.00 81.88 101 TYR A CA 1
ATOM 807 C C . TYR A 1 101 ? -3.085 -2.575 -0.914 1.00 81.88 101 TYR A C 1
ATOM 809 O O . TYR A 1 101 ? -2.995 -2.532 -2.140 1.00 81.88 101 TYR A O 1
ATOM 817 N N . CYS A 1 102 ? -2.452 -1.727 -0.124 1.00 83.19 102 CYS A N 1
ATOM 818 C CA . CYS A 1 102 ? -1.500 -0.744 -0.576 1.00 83.19 102 CYS A CA 1
ATOM 819 C C . CYS A 1 102 ? -0.158 -0.965 0.109 1.00 83.19 102 CYS A C 1
ATOM 821 O O . CYS A 1 102 ? -0.069 -1.044 1.335 1.00 83.19 102 CYS A O 1
ATOM 823 N N . LEU A 1 103 ? 0.895 -0.998 -0.691 1.00 86.81 103 LEU A N 1
ATOM 824 C CA . LEU A 1 103 ? 2.273 -1.036 -0.242 1.00 86.81 103 LEU A CA 1
ATOM 825 C C . LEU A 1 103 ? 2.998 0.181 -0.811 1.00 86.81 103 LEU A C 1
ATOM 827 O O . LEU A 1 103 ? 2.988 0.395 -2.020 1.00 86.81 103 LEU A O 1
ATOM 831 N N . ARG A 1 104 ? 3.640 0.979 0.044 1.00 86.75 104 ARG A N 1
ATOM 832 C CA . ARG A 1 104 ? 4.467 2.115 -0.390 1.00 86.75 104 ARG A CA 1
ATOM 833 C C . ARG A 1 104 ? 5.944 1.830 -0.176 1.00 86.75 104 ARG A C 1
ATOM 835 O O . ARG A 1 104 ? 6.330 1.333 0.886 1.00 86.75 104 ARG A O 1
ATOM 842 N N . ALA A 1 105 ? 6.751 2.221 -1.154 1.00 89.19 105 ALA A N 1
ATOM 843 C CA . ALA A 1 105 ? 8.198 2.104 -1.126 1.00 89.19 105 ALA A CA 1
ATOM 844 C C . ALA A 1 105 ? 8.875 3.438 -1.451 1.00 89.19 105 ALA A C 1
ATOM 846 O O . ALA A 1 105 ? 8.475 4.134 -2.382 1.00 89.19 105 ALA A O 1
ATOM 847 N N . SER A 1 106 ? 9.925 3.777 -0.710 1.00 87.44 106 SER A N 1
ATOM 848 C CA . SER A 1 106 ? 10.877 4.813 -1.122 1.00 87.44 106 SER A CA 1
ATOM 849 C C . SER A 1 106 ? 11.949 4.192 -2.011 1.00 87.44 106 SER A C 1
ATOM 851 O O . SER A 1 106 ? 12.328 3.040 -1.796 1.00 87.44 106 SER A O 1
ATOM 853 N N . ILE A 1 107 ? 12.431 4.950 -2.996 1.00 86.94 107 ILE A N 1
ATOM 854 C CA . ILE A 1 107 ? 13.543 4.518 -3.846 1.00 86.94 107 ILE A CA 1
ATOM 855 C C . ILE A 1 107 ? 14.855 4.919 -3.168 1.00 86.94 107 ILE A C 1
ATOM 857 O O . ILE A 1 107 ? 15.081 6.099 -2.890 1.00 86.94 107 ILE A O 1
ATOM 861 N N . GLU A 1 108 ? 15.705 3.935 -2.897 1.00 82.75 108 GLU A N 1
ATOM 862 C CA . GLU A 1 108 ? 17.035 4.132 -2.329 1.00 82.75 108 GLU A CA 1
ATOM 863 C C . GLU A 1 108 ? 18.065 4.476 -3.419 1.00 82.75 108 GLU A C 1
ATOM 865 O O . GLU A 1 108 ? 17.865 4.238 -4.615 1.00 82.75 108 GLU A O 1
ATOM 870 N N . LYS A 1 109 ? 19.199 5.061 -3.014 1.00 72.56 109 LYS A N 1
ATOM 871 C CA . LYS A 1 109 ? 20.247 5.529 -3.946 1.00 72.56 109 LYS A CA 1
ATOM 872 C C . LYS A 1 109 ? 20.895 4.412 -4.769 1.00 72.56 109 LYS A C 1
ATOM 874 O O . LYS A 1 109 ? 21.428 4.687 -5.838 1.00 72.56 109 LYS A O 1
ATOM 879 N N . ASP A 1 110 ? 20.865 3.184 -4.272 1.00 74.81 110 ASP A N 1
ATOM 880 C CA . ASP A 1 110 ? 21.377 1.974 -4.919 1.00 74.81 110 ASP A CA 1
ATOM 881 C C . ASP A 1 110 ? 20.309 1.236 -5.742 1.00 74.81 110 ASP A C 1
ATOM 883 O O . ASP A 1 110 ? 20.522 0.096 -6.151 1.00 74.81 110 ASP A O 1
ATOM 887 N N . HIS A 1 111 ? 19.179 1.898 -6.019 1.00 71.19 111 HIS A N 1
ATOM 888 C CA . HIS A 1 111 ? 18.030 1.358 -6.747 1.00 71.19 111 HIS A CA 1
ATOM 889 C C . HIS A 1 111 ? 17.214 0.305 -5.972 1.00 71.19 111 HIS A C 1
ATOM 891 O O . HIS A 1 111 ? 16.320 -0.314 -6.554 1.00 71.19 111 HIS A O 1
ATOM 897 N N . GLY A 1 112 ? 17.479 0.122 -4.674 1.00 83.38 112 GLY A N 1
ATOM 898 C CA . GLY A 1 112 ? 16.658 -0.697 -3.784 1.00 83.38 112 GLY A CA 1
ATOM 899 C C . GLY A 1 112 ? 15.323 -0.040 -3.416 1.00 83.38 112 GLY A C 1
ATOM 900 O O . GLY A 1 112 ? 15.153 1.179 -3.512 1.00 83.38 112 GLY A O 1
ATOM 901 N N . LEU A 1 113 ? 14.361 -0.858 -2.983 1.00 90.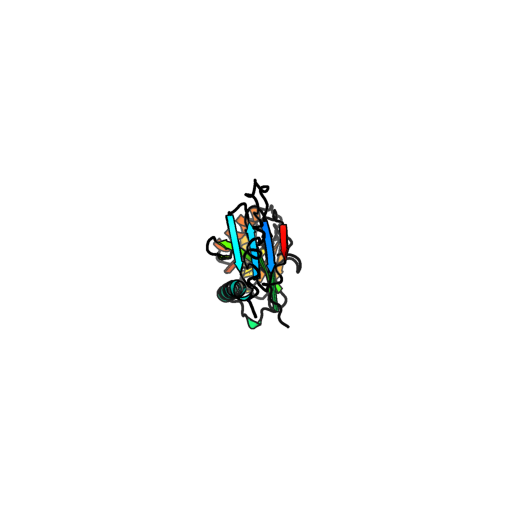00 113 LEU A N 1
ATOM 902 C CA . LEU A 1 113 ? 13.080 -0.402 -2.445 1.00 90.00 113 LEU A CA 1
ATOM 903 C C . LEU A 1 113 ? 13.046 -0.541 -0.922 1.00 90.00 113 LEU A C 1
ATOM 905 O O . LEU A 1 113 ? 13.229 -1.627 -0.376 1.00 90.00 113 LEU A O 1
ATOM 909 N N . SER A 1 114 ? 12.744 0.562 -0.240 1.00 89.31 114 SER A N 1
ATOM 910 C CA . SER A 1 114 ? 12.533 0.596 1.209 1.00 89.31 114 SER A CA 1
ATOM 911 C C . SER A 1 114 ? 11.042 0.700 1.521 1.00 89.31 114 SER A C 1
ATOM 913 O O . SER A 1 114 ? 10.402 1.713 1.221 1.00 89.31 114 SER A O 1
ATOM 915 N N . PHE A 1 115 ? 10.468 -0.367 2.081 1.00 88.06 115 PHE A N 1
ATOM 916 C CA . PHE A 1 115 ? 9.026 -0.505 2.290 1.00 88.06 115 PHE A CA 1
ATOM 917 C C . PHE A 1 115 ? 8.565 0.051 3.639 1.00 88.06 115 PHE A C 1
ATOM 919 O O . PHE A 1 115 ? 9.165 -0.196 4.681 1.00 88.06 115 PHE A O 1
ATOM 926 N N . SER A 1 116 ? 7.443 0.768 3.615 1.00 73.50 116 SER A N 1
ATOM 927 C CA . SER A 1 116 ? 6.877 1.452 4.789 1.00 73.50 116 SER A CA 1
ATOM 928 C C . SER A 1 116 ? 5.801 0.660 5.548 1.00 73.50 116 SER A C 1
ATOM 930 O O . SER A 1 116 ? 5.291 1.158 6.547 1.00 73.50 116 SER A O 1
ATOM 932 N N . GLY A 1 117 ? 5.458 -0.552 5.096 1.00 71.19 117 GLY A N 1
ATOM 933 C CA . GLY A 1 117 ? 4.330 -1.339 5.612 1.00 71.19 117 GLY A CA 1
ATOM 934 C C . GLY A 1 117 ? 3.295 -1.675 4.535 1.00 71.19 117 GLY A C 1
ATOM 935 O O . GLY A 1 117 ? 3.211 -0.999 3.506 1.00 71.19 117 GLY A O 1
ATOM 936 N N . VAL A 1 118 ? 2.489 -2.714 4.781 1.00 75.62 118 VAL A N 1
ATOM 937 C CA . VAL A 1 118 ? 1.287 -3.028 3.987 1.00 75.62 118 VAL A CA 1
ATOM 938 C C . VAL A 1 118 ? 0.058 -2.495 4.722 1.00 75.62 118 VAL A C 1
ATOM 940 O O . VAL A 1 118 ? -0.204 -2.897 5.853 1.00 75.62 118 VAL A O 1
ATOM 943 N N . GLY A 1 119 ? -0.719 -1.628 4.078 1.00 70.81 119 GLY A N 1
ATOM 944 C CA . GLY A 1 119 ? -2.035 -1.204 4.563 1.00 70.81 119 GLY A CA 1
ATOM 945 C C . GLY A 1 119 ? -3.146 -1.595 3.593 1.00 70.81 119 GLY A C 1
ATOM 946 O O . GLY A 1 119 ? -2.893 -2.194 2.553 1.00 70.81 119 GLY A O 1
ATOM 947 N N . LEU A 1 120 ? -4.394 -1.273 3.924 1.00 64.62 120 LEU A N 1
ATOM 948 C CA . LEU A 1 120 ? -5.528 -1.495 3.020 1.00 64.62 120 LEU A CA 1
ATOM 949 C C . LEU A 1 120 ? -5.698 -0.311 2.070 1.00 64.62 120 LEU A C 1
ATOM 951 O O . LEU A 1 120 ? -5.564 0.842 2.489 1.00 64.62 120 LEU A O 1
ATOM 955 N N . ALA A 1 121 ? -6.037 -0.599 0.816 1.00 68.69 121 ALA A N 1
ATOM 956 C CA . ALA A 1 121 ? -6.481 0.411 -0.131 1.00 68.69 121 ALA A CA 1
ATOM 957 C C . ALA A 1 121 ? -7.960 0.743 0.136 1.00 68.69 121 ALA A C 1
ATOM 959 O O . ALA A 1 121 ? -8.778 -0.147 0.371 1.00 68.69 121 ALA A O 1
ATOM 960 N N . GLN A 1 122 ? -8.310 2.033 0.140 1.00 57.34 122 GLN A N 1
ATOM 961 C CA . GLN A 1 122 ? -9.694 2.471 0.351 1.00 57.34 122 GLN A CA 1
ATOM 962 C C . GLN A 1 122 ? -10.561 2.262 -0.899 1.00 57.34 122 GLN A C 1
ATOM 964 O O . GLN A 1 122 ? -11.768 2.039 -0.781 1.00 57.34 122 GLN A O 1
ATOM 969 N N . ASP A 1 123 ? -9.957 2.344 -2.080 1.00 64.44 123 ASP A N 1
ATOM 970 C CA . ASP A 1 123 ? -10.614 2.133 -3.358 1.00 64.44 123 ASP A CA 1
ATOM 971 C C . ASP A 1 123 ? -9.742 1.291 -4.303 1.00 64.44 123 ASP A C 1
ATOM 973 O O . ASP A 1 123 ? -8.560 1.035 -4.067 1.00 64.44 123 ASP A O 1
ATOM 977 N N . SER A 1 124 ? -10.364 0.833 -5.387 1.00 67.25 124 SER A N 1
ATOM 978 C CA . SER A 1 124 ? -9.714 0.033 -6.423 1.00 67.25 124 SER A CA 1
ATOM 979 C C . SER A 1 124 ? -9.095 0.908 -7.526 1.00 67.25 124 SER A C 1
ATOM 981 O O . SER A 1 124 ? -8.968 0.448 -8.666 1.00 67.25 124 SER A O 1
ATOM 983 N N . LYS A 1 125 ? -8.808 2.195 -7.263 1.00 69.25 125 LYS A N 1
ATOM 984 C CA . LYS A 1 125 ? -8.364 3.170 -8.273 1.00 69.25 125 LYS A CA 1
ATOM 985 C C . LYS A 1 125 ? -7.100 3.924 -7.837 1.00 69.25 125 LYS A C 1
ATOM 987 O O . LYS A 1 125 ? -6.808 4.104 -6.664 1.00 69.25 125 LYS A O 1
ATOM 992 N N . GLY A 1 126 ? -6.315 4.344 -8.829 1.00 72.94 126 GLY A N 1
ATOM 993 C CA . GLY A 1 126 ? -5.083 5.111 -8.611 1.00 72.94 126 GLY A CA 1
ATOM 994 C C . GLY A 1 126 ? -4.032 4.403 -7.746 1.00 72.94 126 GLY A C 1
ATOM 995 O O . GLY A 1 126 ? -4.126 3.200 -7.467 1.00 72.94 126 GLY A O 1
ATOM 996 N N . ALA A 1 127 ? -3.028 5.169 -7.317 1.00 71.12 127 ALA A N 1
ATOM 997 C CA . ALA A 1 127 ? -1.841 4.703 -6.602 1.00 71.12 127 ALA A CA 1
ATOM 998 C C . ALA A 1 127 ? -2.079 4.446 -5.107 1.00 71.12 127 ALA A C 1
ATOM 1000 O O . ALA A 1 127 ? -1.191 4.697 -4.289 1.00 71.12 127 ALA A O 1
ATOM 1001 N N . CYS A 1 128 ? -3.274 3.947 -4.768 1.00 72.12 128 CYS A N 1
ATOM 1002 C CA . CYS A 1 128 ? -3.888 3.921 -3.438 1.00 72.12 128 CYS A CA 1
ATOM 1003 C C . CYS A 1 128 ? -4.583 5.245 -3.069 1.00 72.12 128 CYS A C 1
ATOM 1005 O O . CYS A 1 128 ? -4.160 5.928 -2.131 1.00 72.12 128 CYS A O 1
ATOM 1007 N N . GLN A 1 129 ? -5.630 5.624 -3.815 1.00 50.59 129 GLN A N 1
ATOM 1008 C CA . GLN A 1 129 ? -6.393 6.832 -3.506 1.00 50.59 129 GLN A CA 1
ATOM 1009 C C . GLN A 1 129 ? -7.250 6.671 -2.237 1.00 50.59 129 GLN A C 1
ATOM 1011 O O . GLN A 1 129 ? -7.705 5.588 -1.870 1.00 50.59 129 GLN A O 1
ATOM 1016 N N . SER A 1 130 ? -7.467 7.822 -1.596 1.00 41.84 130 SER A N 1
ATOM 1017 C CA . SER A 1 130 ? -8.367 8.079 -0.468 1.00 41.84 130 SER A CA 1
ATOM 1018 C C . SER A 1 130 ? -7.819 7.740 0.933 1.00 41.84 130 SER A C 1
ATOM 1020 O O . SER A 1 130 ? -7.573 6.600 1.313 1.00 41.84 130 SER A O 1
ATOM 1022 N N . ILE A 1 131 ? -7.619 8.820 1.697 1.00 51.72 131 ILE A N 1
ATOM 1023 C CA . ILE A 1 131 ? -7.109 8.879 3.068 1.00 51.72 131 ILE A CA 1
ATOM 1024 C C . ILE A 1 131 ? -8.295 8.780 4.015 1.00 51.72 131 ILE A C 1
ATOM 1026 O O . ILE A 1 131 ? -9.203 9.608 3.955 1.00 51.72 131 ILE A O 1
ATOM 1030 N N . ALA A 1 132 ? -8.236 7.859 4.962 1.00 54.25 132 ALA A N 1
ATOM 1031 C CA . ALA A 1 132 ? -9.111 7.890 6.112 1.00 54.25 132 ALA A CA 1
ATOM 1032 C C . ALA A 1 132 ? -8.311 8.306 7.345 1.00 54.25 132 ALA A C 1
ATOM 1034 O O . ALA A 1 132 ? -7.788 7.470 8.079 1.00 54.25 132 ALA A O 1
ATOM 1035 N N . SER A 1 133 ? -8.182 9.620 7.560 1.00 59.19 133 SER A N 1
ATOM 1036 C CA . SER A 1 133 ? -7.533 10.187 8.757 1.00 59.19 133 SER A CA 1
ATOM 1037 C C . SER A 1 133 ? -8.229 9.779 10.053 1.00 59.19 133 SER A C 1
ATOM 1039 O O . SER A 1 133 ? -7.669 9.916 11.133 1.00 59.19 133 SER A O 1
ATOM 1041 N N . ASP A 1 134 ? -9.447 9.279 9.917 1.00 72.00 134 ASP A N 1
ATOM 1042 C CA . ASP A 1 134 ? -10.319 8.776 10.950 1.00 72.00 134 ASP A CA 1
ATOM 1043 C C . ASP A 1 134 ? -10.238 7.253 11.120 1.00 72.00 134 ASP A C 1
ATOM 1045 O O . ASP A 1 134 ? -10.969 6.722 11.945 1.00 72.00 134 ASP A O 1
ATOM 1049 N N . LYS A 1 135 ? -9.405 6.515 10.369 1.00 78.62 135 LYS A N 1
ATOM 1050 C CA . LYS A 1 135 ? -9.386 5.043 10.423 1.00 78.62 135 LYS A CA 1
ATOM 1051 C C . LYS A 1 135 ? -8.056 4.473 10.890 1.00 78.62 135 LYS A C 1
ATOM 1053 O O . LYS A 1 135 ? -6.986 4.841 10.406 1.00 78.62 135 LYS A O 1
ATOM 1058 N N . LEU A 1 136 ? -8.155 3.480 11.766 1.00 81.94 136 LEU A N 1
ATOM 1059 C CA . LEU A 1 136 ? -7.051 2.626 12.180 1.00 81.94 136 LEU A CA 1
ATOM 1060 C C . LEU A 1 136 ? -7.396 1.174 11.870 1.00 81.94 136 LEU A C 1
ATOM 1062 O O . LEU A 1 136 ? -8.439 0.665 12.284 1.00 81.94 136 LEU A O 1
ATOM 1066 N N . ILE A 1 137 ? -6.513 0.501 11.149 1.00 75.94 137 ILE A N 1
ATOM 1067 C CA . ILE A 1 137 ? -6.623 -0.925 10.872 1.00 75.94 137 ILE A CA 1
ATOM 1068 C C . ILE A 1 137 ? -5.865 -1.636 11.978 1.00 75.94 137 ILE A C 1
ATOM 1070 O O . ILE A 1 137 ? -4.693 -1.351 12.196 1.00 75.94 137 ILE A O 1
ATOM 1074 N N . VAL A 1 138 ? -6.514 -2.558 12.675 1.00 83.00 138 VAL A N 1
ATOM 1075 C CA . VAL A 1 138 ? -5.879 -3.323 13.747 1.00 83.00 138 VAL A CA 1
ATOM 1076 C C . VAL A 1 138 ? -5.941 -4.807 13.445 1.00 83.00 138 VAL A C 1
ATOM 1078 O O . VAL A 1 138 ? -6.975 -5.337 13.028 1.00 83.00 138 VAL A O 1
ATOM 1081 N N . SER A 1 139 ? -4.821 -5.480 13.679 1.00 83.88 139 SER A N 1
ATOM 1082 C CA . SER A 1 139 ? -4.777 -6.928 13.781 1.00 83.88 139 SER A CA 1
ATOM 1083 C C . SER A 1 139 ? -4.939 -7.301 15.247 1.00 83.88 139 SER A C 1
ATOM 1085 O O . SER A 1 139 ? -4.094 -6.964 16.068 1.00 83.88 139 SER A O 1
ATOM 1087 N N . VAL A 1 140 ? -6.020 -7.979 15.603 1.00 88.19 140 VAL A N 1
ATOM 1088 C CA . VAL A 1 140 ? -6.330 -8.407 16.969 1.00 88.19 140 VAL A CA 1
ATOM 1089 C C . VAL A 1 140 ? -7.127 -9.702 16.911 1.00 88.19 140 VAL A C 1
ATOM 1091 O O . VAL A 1 140 ? -7.997 -9.869 16.054 1.00 88.19 140 VAL A O 1
ATOM 1094 N N . ASP A 1 141 ? -6.828 -10.645 17.802 1.00 86.62 141 ASP A N 1
ATOM 1095 C CA . ASP A 1 141 ? -7.610 -11.877 17.871 1.00 86.62 141 ASP A CA 1
ATOM 1096 C C . ASP A 1 141 ? -9.067 -11.559 18.221 1.00 86.62 141 ASP A C 1
ATOM 1098 O O . ASP A 1 141 ? -9.351 -10.697 19.050 1.00 86.62 141 ASP A O 1
ATOM 1102 N N . GLN A 1 142 ? -10.008 -12.280 17.607 1.00 86.31 142 GLN A N 1
ATOM 1103 C CA . GLN A 1 142 ? -11.441 -12.028 17.786 1.00 86.31 142 GLN A CA 1
ATOM 1104 C C . GLN A 1 142 ? -11.886 -12.027 19.259 1.00 86.31 142 GLN A C 1
ATOM 1106 O O . GLN A 1 142 ? -12.847 -11.339 19.594 1.00 86.31 142 GLN A O 1
ATOM 1111 N N . ALA A 1 143 ? -11.207 -12.775 20.133 1.00 90.12 143 ALA A N 1
ATOM 1112 C CA . ALA A 1 143 ? -11.487 -12.776 21.567 1.00 90.12 143 ALA A CA 1
ATOM 1113 C C . ALA A 1 143 ? -11.175 -11.425 22.243 1.00 90.12 143 ALA A C 1
ATOM 1115 O O . ALA A 1 143 ? -11.859 -11.050 23.188 1.00 90.12 143 ALA A O 1
ATOM 1116 N N . ASN A 1 144 ? -10.209 -10.672 21.714 1.00 92.38 144 ASN A N 1
ATOM 1117 C CA . ASN A 1 144 ? -9.619 -9.497 22.358 1.00 92.38 144 ASN A CA 1
ATOM 1118 C C . ASN A 1 144 ? -10.145 -8.165 21.791 1.00 92.38 144 ASN A C 1
ATOM 1120 O O . ASN A 1 144 ? -9.795 -7.100 22.294 1.00 92.38 144 ASN A O 1
ATOM 1124 N N . ILE A 1 145 ? -10.990 -8.179 20.750 1.00 92.56 145 ILE A N 1
ATOM 1125 C CA . ILE A 1 145 ? -11.527 -6.936 20.161 1.00 92.56 145 ILE A CA 1
ATOM 1126 C C . ILE A 1 145 ? -12.384 -6.142 21.159 1.00 92.56 145 ILE A C 1
ATOM 1128 O O . ILE A 1 145 ? -12.366 -4.912 21.145 1.00 92.56 145 ILE A O 1
ATOM 1132 N N . VAL A 1 146 ? -13.117 -6.832 22.039 1.00 93.56 146 VAL A N 1
ATOM 1133 C CA . VAL A 1 146 ? -13.942 -6.196 23.079 1.00 93.56 146 VAL A CA 1
ATOM 1134 C C . VAL A 1 146 ? -13.054 -5.512 24.118 1.00 93.56 146 VAL A C 1
ATOM 1136 O O . VAL A 1 146 ? -13.326 -4.372 24.498 1.00 93.56 146 VAL A O 1
ATOM 1139 N N . ASP A 1 147 ? -11.958 -6.160 24.512 1.00 95.06 147 ASP A N 1
ATOM 1140 C CA . ASP A 1 147 ? -10.987 -5.599 25.454 1.00 95.06 147 ASP A CA 1
ATOM 1141 C C . ASP A 1 147 ? -10.259 -4.394 24.857 1.00 95.06 147 ASP A C 1
ATOM 1143 O O . ASP A 1 147 ? -10.112 -3.373 25.526 1.00 95.06 147 ASP A O 1
ATOM 1147 N N . LEU A 1 148 ? -9.899 -4.453 23.570 1.00 93.94 148 LEU A N 1
ATOM 1148 C CA . LEU A 1 148 ? -9.315 -3.317 22.857 1.00 93.94 148 LEU A CA 1
ATOM 1149 C C . LEU A 1 148 ? -10.272 -2.115 22.825 1.00 93.94 148 LEU A C 1
ATOM 1151 O O . LEU A 1 148 ? -9.859 -0.986 23.082 1.00 93.94 148 LEU A O 1
ATOM 1155 N N . GLN A 1 149 ? -11.558 -2.339 22.537 1.00 93.94 149 GLN A N 1
ATOM 1156 C CA . GLN A 1 149 ? -12.563 -1.271 22.556 1.00 93.94 149 GLN A CA 1
ATOM 1157 C C . GLN A 1 149 ? -12.744 -0.681 23.956 1.00 93.94 149 GLN A C 1
ATOM 1159 O O . GLN A 1 149 ? -12.895 0.533 24.095 1.00 93.94 149 GLN A O 1
ATOM 1164 N N . LYS A 1 150 ? -12.726 -1.522 24.995 1.00 94.62 150 LYS A N 1
ATOM 1165 C CA . LYS A 1 150 ? -12.816 -1.075 26.386 1.00 94.62 150 LYS A CA 1
ATOM 1166 C C . LYS A 1 150 ? -11.606 -0.225 26.774 1.00 94.62 150 LYS A C 1
ATOM 1168 O O . LYS A 1 150 ? -11.803 0.882 27.263 1.00 94.62 150 LYS A O 1
ATOM 1173 N N . PHE A 1 151 ? -10.396 -0.692 26.470 1.00 95.00 151 PHE A N 1
ATOM 1174 C CA . PHE A 1 151 ? -9.154 0.053 26.682 1.00 95.00 151 PHE A CA 1
ATOM 1175 C C . PHE A 1 151 ? -9.199 1.427 26.001 1.00 95.00 151 PHE A C 1
ATOM 1177 O O . PHE A 1 151 ? -8.964 2.450 26.638 1.00 95.00 151 PHE A O 1
ATOM 1184 N N . LEU A 1 152 ? -9.579 1.474 24.722 1.00 93.12 152 LEU A N 1
ATOM 1185 C CA . LEU A 1 152 ? -9.699 2.728 23.978 1.00 93.12 152 LEU A CA 1
ATOM 1186 C C . LEU A 1 152 ? -10.742 3.675 24.588 1.00 93.12 152 LEU A C 1
ATOM 1188 O O . LEU A 1 152 ? -10.494 4.874 24.690 1.00 93.12 152 LEU A O 1
ATOM 1192 N N . ASN A 1 153 ? -11.882 3.151 25.046 1.00 93.19 153 ASN A N 1
ATOM 1193 C CA . ASN A 1 153 ? -12.905 3.952 25.722 1.00 93.19 153 ASN A CA 1
ATOM 1194 C C . ASN A 1 153 ? -12.410 4.538 27.053 1.00 93.19 153 ASN A C 1
ATOM 1196 O O . ASN A 1 153 ? -12.712 5.692 27.345 1.00 93.19 153 ASN A O 1
ATOM 1200 N N . GLU A 1 154 ? -11.652 3.774 27.844 1.00 93.12 154 GLU A N 1
ATOM 1201 C CA . GLU A 1 154 ? -11.064 4.235 29.112 1.00 93.12 154 GLU A CA 1
ATOM 1202 C C . GLU A 1 154 ? -10.040 5.362 28.900 1.00 93.12 154 GLU A C 1
ATOM 1204 O O . GLU A 1 154 ? -9.913 6.243 29.745 1.00 93.12 154 GLU A O 1
ATOM 1209 N N . GLN A 1 155 ? -9.374 5.383 27.742 1.00 88.56 155 GLN A N 1
ATOM 1210 C CA . GLN A 1 155 ? -8.466 6.455 27.319 1.00 88.56 155 GLN A CA 1
ATOM 1211 C C . GLN A 1 155 ? -9.189 7.653 26.670 1.00 88.56 155 GLN A C 1
ATOM 1213 O O . GLN A 1 155 ? -8.542 8.599 26.229 1.00 88.56 155 GLN A O 1
ATOM 1218 N N . GLY A 1 156 ? -10.523 7.626 26.561 1.00 89.19 156 GLY A N 1
ATOM 1219 C CA . GLY A 1 156 ? -11.302 8.660 25.865 1.00 89.19 156 GLY A CA 1
ATOM 1220 C C . GLY A 1 156 ? -11.212 8.601 24.333 1.00 89.19 156 GLY A C 1
ATOM 1221 O O . GLY A 1 156 ? -11.718 9.487 23.651 1.00 89.19 156 GLY A O 1
ATOM 1222 N N . LEU A 1 157 ? -10.619 7.546 23.774 1.00 89.50 157 LEU A N 1
ATOM 1223 C CA . LEU A 1 157 ? -10.351 7.354 22.345 1.00 89.50 157 LEU A CA 1
ATOM 1224 C C . LEU A 1 157 ? -11.407 6.441 21.714 1.00 89.50 157 LEU A C 1
ATOM 1226 O O . LEU A 1 157 ? -11.095 5.427 21.095 1.00 89.50 157 LEU A O 1
ATOM 1230 N N . ARG A 1 158 ? -12.689 6.747 21.915 1.00 89.81 158 ARG A N 1
ATOM 1231 C CA . ARG A 1 158 ? -13.781 5.862 21.492 1.00 89.81 158 ARG A CA 1
ATOM 1232 C C . ARG A 1 158 ? -13.860 5.737 19.970 1.00 89.81 158 ARG A C 1
ATOM 1234 O O . ARG A 1 158 ? -14.093 6.718 19.267 1.00 89.81 158 ARG A O 1
ATOM 1241 N N . ALA A 1 159 ? -13.802 4.503 19.472 1.00 90.69 159 ALA A N 1
ATOM 1242 C CA . ALA A 1 159 ? -14.143 4.219 18.084 1.00 90.69 159 ALA A CA 1
ATOM 1243 C C . ALA A 1 159 ? -15.656 4.410 17.857 1.00 90.69 159 ALA A C 1
ATOM 1245 O O . ALA A 1 159 ? -16.492 3.809 18.536 1.00 90.69 159 ALA A O 1
ATOM 1246 N N . LYS A 1 160 ? -16.018 5.242 16.880 1.00 92.81 160 LYS A N 1
ATOM 1247 C CA . LYS A 1 160 ? -17.393 5.504 16.431 1.00 92.81 160 LYS A CA 1
ATOM 1248 C C . LYS A 1 160 ? -18.006 4.303 15.715 1.00 92.81 160 LYS A C 1
ATOM 1250 O O . LYS A 1 160 ? -19.209 4.071 15.807 1.00 92.81 160 LYS A O 1
ATOM 1255 N N . LYS A 1 161 ? -17.183 3.558 14.982 1.00 91.38 161 LYS A N 1
ATOM 1256 C CA . LYS A 1 161 ? -17.574 2.358 14.239 1.00 91.38 161 LYS A CA 1
ATOM 1257 C C . LYS A 1 161 ? -16.423 1.365 14.265 1.00 91.38 161 LYS A C 1
ATOM 1259 O O . LYS A 1 161 ? -15.264 1.772 14.279 1.00 91.38 161 LYS A O 1
ATOM 1264 N N . VAL A 1 162 ? -16.749 0.077 14.256 1.00 90.94 162 VAL A N 1
ATOM 1265 C CA . VAL A 1 162 ? -15.771 -0.997 14.097 1.00 90.94 162 VAL A CA 1
ATOM 1266 C C . VAL A 1 162 ? -16.286 -1.967 13.047 1.00 90.94 162 VAL A C 1
ATOM 1268 O O . VAL A 1 162 ? -17.310 -2.616 13.258 1.00 90.94 162 VAL A O 1
ATOM 1271 N N . ASP A 1 163 ? -15.572 -2.064 11.931 1.00 84.19 163 ASP A N 1
ATOM 1272 C CA . ASP A 1 163 ? -15.866 -3.025 10.873 1.00 84.19 163 ASP A CA 1
ATOM 1273 C C . ASP A 1 163 ? -14.938 -4.230 11.006 1.00 84.19 163 ASP A C 1
ATOM 1275 O O . ASP A 1 163 ? -13.724 -4.091 11.151 1.00 84.19 163 ASP A O 1
ATOM 1279 N N . LYS A 1 164 ? -15.510 -5.433 10.953 1.00 84.25 164 LYS A N 1
ATOM 1280 C CA . LYS A 1 164 ? -14.743 -6.677 10.903 1.00 84.25 164 LYS A CA 1
ATOM 1281 C C . LYS A 1 164 ? -14.437 -7.006 9.446 1.00 84.25 164 LYS A C 1
ATOM 1283 O O . LYS A 1 164 ? -15.364 -7.227 8.673 1.00 84.25 164 LYS A O 1
ATOM 1288 N N . LEU A 1 165 ? -13.156 -7.081 9.093 1.00 69.75 165 LEU A N 1
ATOM 1289 C CA . LEU A 1 165 ? -12.722 -7.479 7.750 1.00 69.75 165 LEU A CA 1
ATOM 1290 C C . LEU A 1 165 ? -12.409 -8.970 7.668 1.00 69.75 165 LEU A C 1
ATOM 1292 O O . LEU A 1 165 ? -12.715 -9.620 6.676 1.00 69.75 165 LEU A O 1
ATOM 1296 N N . SER A 1 166 ? -11.818 -9.529 8.723 1.00 69.81 166 SER A N 1
ATOM 1297 C CA . SER A 1 166 ? -11.521 -10.958 8.818 1.00 69.81 166 SER A CA 1
ATOM 1298 C C . SER A 1 166 ? -11.594 -11.435 10.270 1.00 69.81 166 SER A C 1
ATOM 1300 O O . SER A 1 166 ? -12.004 -10.696 11.163 1.00 69.81 166 SER A O 1
ATOM 1302 N N . SER A 1 167 ? -11.213 -12.684 10.545 1.00 71.44 167 SER A N 1
ATOM 1303 C CA . SER A 1 167 ? -11.151 -13.219 11.914 1.00 71.44 167 SER A CA 1
ATOM 1304 C C . SER A 1 167 ? -10.139 -12.506 12.814 1.00 71.44 167 SER A C 1
ATOM 1306 O O . SER A 1 167 ? -10.220 -12.657 14.030 1.00 71.44 167 SER A O 1
ATOM 1308 N N . LYS A 1 168 ? -9.183 -11.774 12.231 1.00 75.75 168 LYS A N 1
ATOM 1309 C CA . LYS A 1 168 ? -8.126 -11.076 12.970 1.00 75.75 168 LYS A CA 1
ATOM 1310 C C . LYS A 1 168 ? -7.971 -9.608 12.601 1.00 75.75 168 LYS A C 1
ATOM 1312 O O . LYS A 1 168 ? -7.226 -8.916 13.269 1.00 75.75 168 LYS A O 1
ATOM 1317 N N . VAL A 1 169 ? -8.632 -9.126 11.551 1.00 76.62 169 VAL A N 1
ATOM 1318 C CA . VAL A 1 169 ? -8.450 -7.754 11.063 1.00 76.62 169 VAL A CA 1
ATOM 1319 C C . VAL A 1 169 ? -9.739 -6.968 11.229 1.00 76.62 169 VAL A C 1
ATOM 1321 O O . VAL A 1 169 ? -10.806 -7.390 10.769 1.00 76.62 169 VAL A O 1
ATOM 1324 N N . TYR A 1 170 ? -9.616 -5.807 11.862 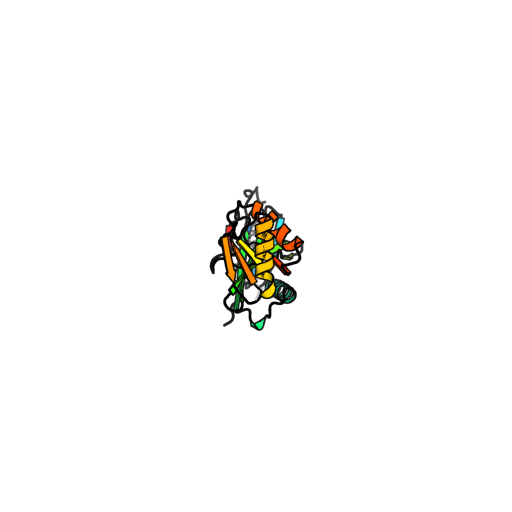1.00 84.00 170 TYR A N 1
ATOM 1325 C CA . TYR A 1 170 ? -10.703 -4.877 12.126 1.00 84.00 170 TYR A CA 1
ATOM 1326 C C . TYR A 1 170 ? -10.306 -3.469 11.688 1.00 84.00 170 TYR A C 1
ATOM 1328 O O . TYR A 1 170 ? -9.135 -3.101 11.741 1.00 84.00 170 TYR A O 1
ATOM 1336 N N . VAL A 1 171 ? -11.288 -2.668 11.289 1.00 83.88 171 VAL A N 1
ATOM 1337 C CA . VAL A 1 171 ? -11.118 -1.237 11.026 1.00 83.88 171 VAL A CA 1
ATOM 1338 C C . VAL A 1 171 ? -11.884 -0.475 12.089 1.00 83.88 171 VAL A C 1
ATOM 1340 O O . VAL A 1 171 ? -13.106 -0.591 12.173 1.00 83.88 171 VAL A O 1
ATOM 1343 N N . LEU A 1 172 ? -11.173 0.299 12.900 1.00 89.88 172 LEU A N 1
ATOM 1344 C CA . LEU A 1 172 ? -11.764 1.239 13.842 1.00 89.88 172 LEU A CA 1
ATOM 1345 C C . LEU A 1 172 ? -11.852 2.612 13.189 1.00 89.88 172 LEU A C 1
ATOM 1347 O O . LEU A 1 172 ? -10.885 3.076 12.592 1.00 89.88 172 LEU A O 1
ATOM 1351 N N . TYR A 1 173 ? -13.001 3.255 13.339 1.00 88.94 173 TYR A N 1
ATOM 1352 C CA . TYR A 1 173 ? -13.276 4.597 12.844 1.00 88.94 173 TYR A CA 1
ATOM 1353 C C . TYR A 1 173 ? -13.388 5.536 14.042 1.00 88.94 173 TYR A C 1
ATOM 1355 O O . TYR A 1 173 ? -14.085 5.210 15.002 1.00 88.94 173 TYR A O 1
ATOM 1363 N N . PHE A 1 174 ? -12.765 6.700 13.982 1.00 88.38 174 PHE A N 1
ATOM 1364 C CA . PHE A 1 174 ? -12.676 7.689 15.051 1.00 88.38 174 PHE A CA 1
ATOM 1365 C C . PHE A 1 174 ? -13.237 9.035 14.582 1.00 88.38 174 PHE A C 1
ATOM 1367 O O . PHE A 1 174 ? -13.521 9.224 13.407 1.00 88.38 174 PHE A O 1
ATOM 1374 N N . ASP A 1 175 ? -13.441 9.968 15.503 1.00 86.75 175 ASP A N 1
ATOM 1375 C CA . ASP A 1 175 ? -13.791 11.353 15.175 1.00 86.75 175 ASP A CA 1
ATOM 1376 C C . ASP A 1 175 ? -12.644 12.243 15.651 1.00 86.75 175 ASP A C 1
ATOM 1378 O O . ASP A 1 175 ? -12.661 12.746 16.771 1.00 86.75 175 ASP A O 1
ATOM 1382 N N . VAL A 1 176 ? -11.573 12.281 14.857 1.00 76.00 176 VAL A N 1
ATOM 1383 C CA . VAL A 1 176 ? -10.277 12.850 15.253 1.00 76.00 176 VAL A CA 1
ATOM 1384 C C . VAL A 1 176 ? -9.634 13.633 14.122 1.00 76.00 176 VAL A C 1
ATOM 1386 O O . VAL A 1 176 ? -9.873 13.371 12.937 1.00 76.00 176 VAL A O 1
ATOM 1389 N N . GLN A 1 177 ? -8.781 14.587 14.489 1.00 63.78 177 GLN A N 1
ATOM 1390 C CA . GLN A 1 177 ? -7.967 15.316 13.521 1.00 63.78 177 GLN A CA 1
ATOM 1391 C C . GLN A 1 177 ? -6.777 14.471 13.043 1.00 63.78 177 GLN A C 1
ATOM 1393 O O . GLN A 1 177 ? -6.363 13.506 13.684 1.00 63.78 177 GLN A O 1
ATOM 1398 N N . ARG A 1 178 ? -6.204 14.842 11.890 1.00 55.34 178 ARG A N 1
ATOM 1399 C CA . ARG A 1 178 ? -5.221 14.030 11.145 1.00 55.34 178 ARG A CA 1
ATOM 1400 C C . ARG A 1 178 ? -4.029 13.529 11.968 1.00 55.34 178 ARG A C 1
ATOM 1402 O O . ARG A 1 178 ? -3.516 12.460 11.655 1.00 55.34 178 ARG A O 1
ATOM 1409 N N . ASP A 1 179 ? -3.568 14.285 12.960 1.00 63.94 179 ASP A N 1
ATOM 1410 C CA . ASP A 1 179 ? -2.393 13.915 13.756 1.00 63.94 179 ASP A CA 1
ATOM 1411 C C . ASP A 1 179 ? -2.737 13.115 15.021 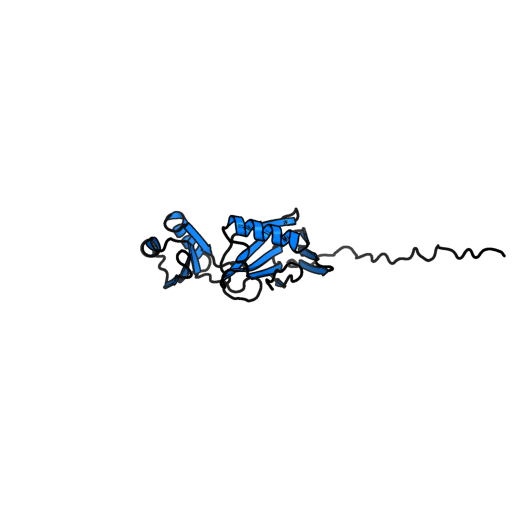1.00 63.94 179 ASP A C 1
ATOM 1413 O O . ASP A 1 179 ? -1.949 12.263 15.423 1.00 63.94 179 ASP A O 1
ATOM 1417 N N . GLU A 1 180 ? -3.938 13.280 15.578 1.00 75.56 180 GLU A N 1
ATOM 1418 C CA . GLU A 1 180 ? -4.405 12.568 16.781 1.00 75.56 180 GLU A CA 1
ATOM 1419 C C . GLU A 1 180 ? -4.513 11.051 16.552 1.00 75.56 180 GLU A C 1
ATOM 1421 O O . GLU A 1 180 ? -4.286 10.248 17.459 1.00 75.56 180 GLU A O 1
ATOM 1426 N N . ILE A 1 181 ? -4.779 10.624 15.311 1.00 81.50 181 ILE A N 1
ATOM 1427 C CA . ILE A 1 181 ? -4.804 9.200 14.951 1.00 81.50 181 ILE A CA 1
ATOM 1428 C C . ILE A 1 181 ? -3.449 8.516 15.203 1.00 81.50 181 ILE A C 1
ATOM 1430 O O . ILE A 1 181 ? -3.404 7.308 15.445 1.00 81.50 181 ILE A O 1
ATOM 1434 N N . LYS A 1 182 ? -2.334 9.268 15.193 1.00 78.19 182 LYS A N 1
ATOM 1435 C CA . LYS A 1 182 ? -0.994 8.734 15.486 1.00 78.19 182 LYS A CA 1
ATOM 1436 C C . LYS A 1 182 ? -0.841 8.354 16.951 1.00 78.19 182 LYS A C 1
ATOM 1438 O O . LYS A 1 182 ? -0.280 7.295 17.239 1.00 78.19 182 LYS A O 1
ATOM 1443 N N . ASP A 1 183 ? -1.395 9.162 17.845 1.00 85.50 183 ASP A N 1
ATOM 1444 C CA . ASP A 1 183 ? -1.400 8.884 19.280 1.00 85.50 183 ASP A CA 1
ATOM 1445 C C . ASP A 1 183 ? -2.300 7.688 19.593 1.00 85.50 183 ASP A C 1
ATOM 1447 O O . ASP A 1 183 ? -1.919 6.805 20.362 1.00 85.50 183 ASP A O 1
ATOM 1451 N N . ILE A 1 184 ? -3.444 7.578 18.906 1.00 88.50 184 ILE A N 1
ATOM 1452 C CA . ILE A 1 184 ? -4.315 6.399 18.998 1.00 88.50 184 ILE A CA 1
ATOM 1453 C C . ILE A 1 184 ? -3.563 5.141 18.562 1.00 88.50 184 ILE A C 1
ATOM 1455 O O . ILE A 1 184 ? -3.557 4.154 19.295 1.00 88.50 184 ILE A O 1
ATOM 1459 N N . ARG A 1 185 ? -2.895 5.163 17.399 1.00 87.00 185 ARG A N 1
ATOM 1460 C CA . ARG A 1 185 ? -2.089 4.025 16.927 1.00 87.00 185 ARG A CA 1
ATOM 1461 C C . ARG A 1 185 ? -1.059 3.615 17.971 1.00 87.00 185 ARG A C 1
ATOM 1463 O O . ARG A 1 185 ? -0.939 2.429 18.262 1.00 87.00 185 ARG A O 1
ATOM 1470 N N . LYS A 1 186 ? -0.327 4.584 18.525 1.00 85.56 186 LYS A N 1
ATOM 1471 C CA . LYS A 1 186 ? 0.680 4.330 19.554 1.00 85.56 186 LYS A CA 1
ATOM 1472 C C . LYS A 1 186 ? 0.060 3.651 20.776 1.00 85.56 186 LYS A C 1
ATOM 1474 O O . LYS A 1 186 ? 0.535 2.593 21.162 1.00 85.56 186 LYS A O 1
ATOM 1479 N N . ASN A 1 187 ? -1.048 4.175 21.299 1.00 89.06 187 ASN A N 1
ATOM 1480 C CA . ASN A 1 187 ? -1.748 3.581 22.440 1.00 89.06 187 ASN A CA 1
ATOM 1481 C C . ASN A 1 187 ? -2.233 2.152 22.160 1.00 89.06 187 ASN A C 1
ATOM 1483 O O . ASN A 1 187 ? -2.160 1.295 23.036 1.00 89.06 187 ASN A O 1
ATOM 1487 N N . VAL A 1 188 ? -2.708 1.872 20.942 1.00 90.12 188 VAL A N 1
ATOM 1488 C CA . VAL A 1 188 ? -3.120 0.516 20.547 1.00 90.12 188 VAL A CA 1
ATOM 1489 C C . VAL A 1 188 ? -1.934 -0.450 20.544 1.00 90.12 188 VAL A C 1
ATOM 1491 O O . VAL A 1 188 ? -2.065 -1.550 21.076 1.00 90.12 188 VAL A O 1
ATOM 1494 N N . ILE A 1 189 ? -0.784 -0.055 19.991 1.00 86.31 189 ILE A N 1
ATOM 1495 C CA . ILE A 1 189 ? 0.432 -0.883 19.996 1.00 86.31 189 ILE A CA 1
ATOM 1496 C C . ILE A 1 189 ? 0.955 -1.079 21.425 1.00 86.31 189 ILE A C 1
ATOM 1498 O O . ILE A 1 189 ? 1.206 -2.210 21.836 1.00 86.31 189 ILE A O 1
ATOM 1502 N N . ASP A 1 190 ? 1.054 0.004 22.198 1.00 89.81 190 ASP A N 1
ATOM 1503 C CA . ASP A 1 190 ? 1.591 -0.001 23.563 1.00 89.81 190 ASP A CA 1
ATOM 1504 C C . ASP A 1 190 ? 0.707 -0.811 24.531 1.00 89.81 190 ASP A C 1
ATOM 1506 O O . ASP A 1 190 ? 1.200 -1.329 25.531 1.00 89.81 190 ASP A O 1
ATOM 1510 N N . SER A 1 191 ? -0.586 -0.979 24.221 1.00 90.56 191 SER A N 1
ATOM 1511 C CA . SER A 1 191 ? -1.496 -1.824 25.007 1.00 90.56 191 SER A CA 1
ATOM 1512 C C . SER A 1 191 ? -1.127 -3.312 24.989 1.00 90.56 191 SER A C 1
ATOM 1514 O O . SER A 1 191 ? -1.529 -4.051 25.885 1.00 90.56 191 SER A O 1
ATOM 1516 N N . GLY A 1 192 ? -0.428 -3.780 23.947 1.00 89.19 192 GLY A N 1
ATOM 1517 C CA . GLY A 1 192 ? -0.156 -5.202 23.713 1.00 89.19 192 GLY A CA 1
ATOM 1518 C C . GLY A 1 192 ? -1.393 -6.060 23.403 1.00 89.19 192 GLY A C 1
ATOM 1519 O O . GLY A 1 192 ? -1.260 -7.271 23.239 1.00 89.19 192 GLY A O 1
ATOM 1520 N N . ILE A 1 193 ? -2.592 -5.468 23.317 1.00 91.44 193 ILE A N 1
ATOM 1521 C CA . ILE A 1 193 ? -3.846 -6.183 23.022 1.00 91.44 193 ILE A CA 1
ATOM 1522 C C . ILE A 1 193 ? -3.941 -6.501 21.524 1.00 91.44 193 ILE A C 1
ATOM 1524 O O . ILE A 1 193 ? -4.395 -7.579 21.133 1.00 91.44 193 ILE A O 1
ATOM 1528 N N . ALA A 1 194 ? -3.523 -5.553 20.682 1.00 86.69 194 ALA A N 1
ATOM 1529 C CA . ALA A 1 194 ? -3.449 -5.726 19.239 1.00 86.69 194 ALA A CA 1
ATOM 1530 C C . ALA A 1 194 ? -2.071 -6.264 18.829 1.00 86.69 194 ALA A C 1
ATOM 1532 O O . ALA A 1 194 ? -1.039 -5.818 19.322 1.00 86.69 194 ALA A O 1
ATOM 1533 N N . ASN A 1 195 ? -2.059 -7.182 17.865 1.00 78.56 195 ASN A N 1
ATOM 1534 C CA . ASN A 1 195 ? -0.846 -7.697 17.232 1.00 78.56 195 ASN A CA 1
ATOM 1535 C C . ASN A 1 195 ? -0.172 -6.633 16.356 1.00 78.56 195 ASN A C 1
ATOM 1537 O O . ASN A 1 195 ? 1.049 -6.595 16.238 1.00 78.56 195 ASN A O 1
ATOM 1541 N N . SER A 1 196 ? -0.977 -5.794 15.702 1.00 77.12 196 SER A N 1
ATOM 1542 C CA . SER A 1 196 ? -0.505 -4.651 14.925 1.00 77.12 196 SER A CA 1
ATOM 1543 C C . SER A 1 196 ? -1.603 -3.603 14.781 1.00 77.12 196 SER A C 1
ATOM 1545 O O . SER A 1 196 ? -2.794 -3.893 14.930 1.00 77.12 196 SER A O 1
ATOM 1547 N N . ALA A 1 197 ? -1.193 -2.377 14.478 1.00 79.00 197 ALA A N 1
ATOM 1548 C CA . ALA A 1 197 ? -2.071 -1.263 14.179 1.00 79.00 197 ALA A CA 1
ATOM 1549 C C . ALA A 1 197 ? -1.428 -0.415 13.086 1.00 79.00 197 ALA A C 1
ATOM 1551 O O . ALA A 1 197 ? -0.308 0.070 13.243 1.00 79.00 197 ALA A O 1
ATOM 1552 N N . GLU A 1 198 ? -2.140 -0.227 11.987 1.00 69.44 198 GLU A N 1
ATOM 1553 C CA . GLU A 1 198 ? -1.665 0.492 10.814 1.00 69.44 198 GLU A CA 1
ATOM 1554 C C . GLU A 1 198 ? -2.671 1.562 10.410 1.00 69.44 198 GLU A C 1
ATOM 1556 O O . GLU A 1 198 ? -3.889 1.384 10.507 1.00 69.44 198 GLU A O 1
ATOM 1561 N N . PHE A 1 199 ? -2.159 2.696 9.940 1.00 67.75 199 PHE A N 1
ATOM 1562 C CA . PHE A 1 199 ? -3.007 3.684 9.280 1.00 67.75 199 PHE A CA 1
ATOM 1563 C C . PHE A 1 199 ? -3.524 3.116 7.956 1.00 67.75 199 PHE A C 1
ATOM 1565 O O . PHE A 1 199 ? -2.870 2.278 7.330 1.00 67.75 199 PHE A O 1
ATOM 1572 N N . SER A 1 200 ? -4.646 3.639 7.454 1.00 56.69 200 SER A N 1
ATOM 1573 C CA . SER A 1 200 ? -4.893 3.520 6.014 1.00 56.69 200 SER A CA 1
ATOM 1574 C C . SER A 1 200 ? -3.764 4.250 5.277 1.00 56.69 200 SER A C 1
ATOM 1576 O O . SER A 1 200 ? -3.439 5.390 5.626 1.00 56.69 200 SER A O 1
ATOM 1578 N N . THR A 1 201 ? -3.150 3.630 4.276 1.00 46.34 201 THR A N 1
ATOM 1579 C CA . THR A 1 201 ? -2.057 4.247 3.509 1.00 46.34 201 THR A CA 1
ATOM 1580 C C . THR A 1 201 ? -2.480 5.588 2.894 1.00 46.34 201 THR A C 1
ATOM 1582 O O . THR A 1 201 ? -3.598 5.690 2.402 1.00 46.34 201 THR A O 1
ATOM 1585 N N . GLY A 1 202 ? -1.592 6.598 2.875 1.00 47.03 202 GLY A N 1
ATOM 1586 C CA . GLY A 1 202 ? -1.833 7.854 2.137 1.00 47.03 202 GLY A CA 1
ATOM 1587 C C . GLY A 1 202 ? -1.650 9.181 2.883 1.00 47.03 202 GLY A C 1
ATOM 1588 O O . GLY A 1 202 ? -2.019 10.217 2.342 1.00 47.03 202 GLY A O 1
ATOM 1589 N N . GLN A 1 203 ? -1.064 9.208 4.086 1.00 42.47 203 GLN A N 1
ATOM 1590 C CA . GLN A 1 203 ? -1.021 10.404 4.952 1.00 42.47 203 GLN A CA 1
ATOM 1591 C C . GLN A 1 203 ? -0.409 11.699 4.366 1.00 42.47 203 GLN A C 1
ATOM 1593 O O . GLN A 1 203 ? -0.553 12.732 5.005 1.00 42.47 203 GLN A O 1
ATOM 1598 N N . TYR A 1 204 ? 0.175 11.714 3.163 1.00 40.47 204 TYR A N 1
ATOM 1599 C CA . TYR A 1 204 ? 0.555 12.939 2.447 1.00 40.47 204 TYR A CA 1
ATOM 1600 C C . TYR A 1 204 ? 0.365 12.733 0.930 1.00 40.47 204 TYR A C 1
ATOM 1602 O O . TYR A 1 204 ? 1.129 11.996 0.312 1.00 40.47 204 TYR A O 1
ATOM 1610 N N . HIS A 1 205 ? -0.662 13.351 0.333 1.00 41.03 205 HIS A N 1
ATOM 1611 C CA . HIS A 1 205 ? -0.797 13.492 -1.124 1.00 41.03 205 HIS A CA 1
ATOM 1612 C C . HIS A 1 205 ? -0.450 14.936 -1.502 1.00 41.03 205 HIS A C 1
ATOM 1614 O O . HIS A 1 205 ? -1.293 15.824 -1.429 1.00 41.03 205 HIS A O 1
ATOM 1620 N N . ILE A 1 206 ? 0.818 15.152 -1.849 1.00 46.94 206 ILE A N 1
ATOM 1621 C CA . ILE A 1 206 ? 1.314 16.322 -2.591 1.00 46.94 206 ILE A CA 1
ATOM 1622 C C . ILE A 1 206 ? 2.244 15.758 -3.673 1.00 46.94 206 ILE A C 1
ATOM 1624 O O . ILE A 1 206 ? 3.450 15.974 -3.644 1.00 46.94 206 ILE A O 1
ATOM 1628 N N . ALA A 1 207 ? 1.720 14.861 -4.507 1.00 56.00 207 ALA A N 1
ATOM 1629 C CA . ALA A 1 207 ? 2.516 14.172 -5.511 1.00 56.00 207 ALA A CA 1
ATOM 1630 C C . ALA A 1 207 ? 1.651 13.804 -6.718 1.00 56.00 207 ALA A C 1
ATOM 1632 O O . ALA A 1 207 ? 0.552 13.273 -6.532 1.00 56.00 207 ALA A O 1
ATOM 1633 N N . ASP A 1 208 ? 2.162 14.057 -7.920 1.00 66.81 208 ASP A N 1
ATOM 1634 C CA . ASP A 1 208 ? 1.617 13.531 -9.166 1.00 66.81 208 ASP A CA 1
ATOM 1635 C C . ASP A 1 208 ? 1.776 12.006 -9.181 1.00 66.81 208 ASP A C 1
ATOM 1637 O O . ASP A 1 208 ? 2.828 11.471 -8.817 1.00 66.81 208 ASP A O 1
ATOM 1641 N N . GLU A 1 209 ? 0.734 11.293 -9.604 1.00 77.88 209 GLU A N 1
ATOM 1642 C CA . GLU A 1 209 ? 0.761 9.837 -9.755 1.00 77.88 209 GLU A CA 1
ATOM 1643 C C . GLU A 1 209 ? 0.739 9.435 -11.231 1.00 77.88 209 GLU A C 1
ATOM 1645 O O . GLU A 1 209 ? 0.056 10.046 -12.054 1.00 77.88 209 GLU A O 1
ATOM 1650 N N . PHE A 1 210 ? 1.473 8.379 -11.575 1.00 82.25 210 PHE A N 1
ATOM 1651 C CA . PHE A 1 210 ? 1.427 7.769 -12.902 1.00 82.25 210 PHE A CA 1
ATOM 1652 C C . PHE A 1 210 ? 1.536 6.254 -12.809 1.00 82.25 210 PHE A C 1
ATOM 1654 O O . PHE A 1 210 ? 2.293 5.704 -12.008 1.00 82.25 210 PHE A O 1
ATOM 1661 N N . GLU A 1 211 ? 0.750 5.576 -13.635 1.00 86.38 211 GLU A N 1
ATOM 1662 C CA . GLU A 1 211 ? 0.715 4.121 -13.690 1.00 86.38 211 GLU A CA 1
ATOM 1663 C C . GLU A 1 211 ? 1.928 3.572 -14.448 1.00 86.38 211 GLU A C 1
ATOM 1665 O O . GLU A 1 211 ? 2.327 4.104 -15.484 1.00 86.38 211 GLU A O 1
ATOM 1670 N N . LEU A 1 212 ? 2.517 2.503 -13.914 1.00 87.06 212 LEU A N 1
ATOM 1671 C CA . LEU A 1 212 ? 3.707 1.845 -14.446 1.00 87.06 212 LEU A CA 1
ATOM 1672 C C . LEU A 1 212 ? 3.332 0.441 -14.926 1.00 87.06 212 LEU A C 1
ATOM 1674 O O . LEU A 1 212 ? 3.498 -0.567 -14.227 1.00 87.06 212 LEU A O 1
ATOM 1678 N N . LEU A 1 213 ? 2.765 0.378 -16.130 1.00 84.06 213 LEU A N 1
ATOM 1679 C CA . LEU A 1 213 ? 2.224 -0.853 -16.703 1.00 84.06 213 LEU A CA 1
ATOM 1680 C C . LEU A 1 213 ? 3.313 -1.891 -16.984 1.00 84.06 213 LEU A C 1
ATOM 1682 O O . LEU A 1 213 ? 3.072 -3.088 -16.825 1.00 84.06 213 LEU A O 1
ATOM 1686 N N . SER A 1 214 ? 4.520 -1.460 -17.359 1.00 83.12 214 SER A N 1
ATOM 1687 C CA . SER A 1 214 ? 5.621 -2.369 -17.702 1.00 83.12 214 SER A CA 1
ATOM 1688 C C . SER A 1 214 ? 6.155 -3.165 -16.510 1.00 83.12 214 SER A C 1
ATOM 1690 O O . SER A 1 214 ? 6.813 -4.182 -16.719 1.00 83.12 214 SER A O 1
ATOM 1692 N N . ILE A 1 215 ? 5.823 -2.762 -15.281 1.00 88.50 215 ILE A N 1
ATOM 1693 C CA . ILE A 1 215 ? 6.191 -3.457 -14.038 1.00 88.50 215 ILE A CA 1
ATOM 1694 C C . ILE A 1 215 ? 4.981 -3.895 -13.196 1.00 88.50 215 ILE A C 1
ATOM 1696 O O . ILE A 1 215 ? 5.133 -4.233 -12.023 1.00 88.50 215 ILE A O 1
ATOM 1700 N N . SER A 1 216 ? 3.779 -3.884 -13.769 1.00 87.44 216 SER A N 1
ATOM 1701 C CA . SER A 1 216 ? 2.569 -4.387 -13.109 1.00 87.44 216 SER A CA 1
ATOM 1702 C C . SER A 1 216 ? 2.374 -5.890 -13.370 1.00 87.44 216 SER A C 1
ATOM 1704 O O . SER A 1 216 ? 2.832 -6.434 -14.381 1.00 87.44 216 SER A O 1
ATOM 1706 N N . TYR A 1 217 ? 1.692 -6.581 -12.456 1.00 91.25 217 TYR A N 1
ATOM 1707 C CA . TYR A 1 217 ? 1.335 -7.996 -12.563 1.00 91.25 217 TYR A CA 1
ATOM 1708 C C . TYR A 1 217 ? -0.177 -8.193 -12.542 1.00 91.25 217 TYR A C 1
ATOM 1710 O O . TYR A 1 217 ? -0.887 -7.644 -11.703 1.00 91.25 217 TYR A O 1
ATOM 1718 N N . PHE A 1 218 ? -0.640 -9.051 -13.445 1.00 87.06 218 PHE A N 1
ATOM 1719 C CA . PHE A 1 218 ? -2.034 -9.433 -13.588 1.00 87.06 218 PHE A CA 1
ATOM 1720 C C . PHE A 1 218 ? -2.091 -10.938 -13.765 1.00 87.06 218 PHE A C 1
ATOM 1722 O O . PHE A 1 218 ? -1.539 -11.472 -14.735 1.00 87.06 218 PHE A O 1
ATOM 1729 N N . ARG A 1 219 ? -2.750 -11.630 -12.837 1.00 81.31 219 ARG A N 1
ATOM 1730 C CA . ARG A 1 219 ? -3.064 -13.039 -13.028 1.00 81.31 219 ARG A CA 1
ATOM 1731 C C . ARG A 1 219 ? -4.048 -13.158 -14.197 1.00 81.31 219 ARG A C 1
ATOM 1733 O O . ARG A 1 219 ? -5.044 -12.440 -14.239 1.00 81.31 219 ARG A O 1
ATOM 1740 N N . LYS A 1 220 ? -3.718 -14.015 -15.165 1.00 59.75 220 LYS A N 1
ATOM 1741 C CA . LYS A 1 220 ? -4.600 -14.339 -16.295 1.00 59.75 220 LYS A CA 1
ATOM 1742 C C . LYS A 1 220 ? -5.752 -15.234 -15.864 1.00 59.75 220 LYS A C 1
ATOM 1744 O O . LYS A 1 220 ? -5.509 -16.095 -14.987 1.00 59.75 220 LYS A O 1
#